Protein AF-A0A090QKS7-F1 (afdb_monomer_lite)

Structure (mmCIF, N/CA/C/O backbone):
data_AF-A0A090QKS7-F1
#
_entry.id   AF-A0A090QKS7-F1
#
loop_
_atom_site.group_PDB
_atom_site.id
_atom_site.type_symbol
_atom_site.label_atom_id
_atom_site.label_alt_id
_atom_site.label_comp_id
_atom_site.label_asym_id
_atom_site.label_entity_id
_atom_site.label_seq_id
_atom_site.pdbx_PDB_ins_code
_atom_site.Cartn_x
_atom_site.Cartn_y
_atom_site.Cartn_z
_atom_site.occupancy
_atom_site.B_iso_or_equiv
_atom_site.auth_seq_id
_atom_site.auth_comp_id
_atom_site.auth_asym_id
_atom_site.auth_atom_id
_atom_site.pdbx_PDB_model_num
ATOM 1 N N . MET A 1 1 ? 8.900 -18.386 -4.767 1.00 77.69 1 MET A N 1
ATOM 2 C CA . MET A 1 1 ? 7.960 -18.405 -3.624 1.00 77.69 1 MET A CA 1
ATOM 3 C C . MET A 1 1 ? 7.500 -19.841 -3.389 1.00 77.69 1 MET A C 1
ATOM 5 O O . MET A 1 1 ? 7.337 -20.547 -4.373 1.00 77.69 1 MET A O 1
ATOM 9 N N . ASN A 1 2 ? 7.357 -20.293 -2.138 1.00 83.31 2 ASN A N 1
ATOM 10 C CA . ASN A 1 2 ? 7.021 -21.689 -1.805 1.00 83.31 2 ASN A CA 1
ATOM 11 C C . ASN A 1 2 ? 5.649 -21.786 -1.113 1.00 83.31 2 ASN A C 1
ATOM 13 O O . ASN A 1 2 ? 5.550 -22.253 0.018 1.00 83.31 2 ASN A O 1
ATOM 17 N N . VAL A 1 3 ? 4.616 -21.251 -1.765 1.00 86.50 3 VAL A N 1
ATOM 18 C CA . VAL A 1 3 ? 3.226 -21.298 -1.290 1.00 86.50 3 VAL A CA 1
ATOM 19 C C . VAL A 1 3 ? 2.460 -22.241 -2.209 1.00 86.50 3 VAL A C 1
ATOM 21 O O . VAL A 1 3 ? 2.479 -22.049 -3.425 1.00 86.50 3 VAL A O 1
ATOM 24 N N . ASP A 1 4 ? 1.812 -23.254 -1.635 1.00 91.38 4 ASP A N 1
ATOM 25 C CA . ASP A 1 4 ? 0.903 -24.128 -2.374 1.00 91.38 4 ASP A CA 1
ATOM 26 C C . ASP A 1 4 ? -0.416 -23.389 -2.616 1.00 91.38 4 ASP A C 1
ATOM 28 O O . ASP A 1 4 ? -1.241 -23.254 -1.718 1.00 91.38 4 ASP A O 1
ATOM 32 N N . MET A 1 5 ? -0.585 -22.851 -3.822 1.00 93.88 5 MET A N 1
ATOM 33 C CA . MET A 1 5 ? -1.763 -22.062 -4.190 1.00 93.88 5 MET A CA 1
ATOM 34 C C . MET A 1 5 ? -3.022 -22.913 -4.375 1.00 93.88 5 MET A C 1
ATOM 36 O O . MET A 1 5 ? -4.119 -22.364 -4.365 1.00 93.88 5 MET A O 1
ATOM 40 N N . ASP A 1 6 ? -2.894 -24.235 -4.522 1.00 93.12 6 ASP A N 1
ATOM 41 C CA . ASP A 1 6 ? -4.026 -25.097 -4.876 1.00 93.12 6 ASP A CA 1
ATOM 42 C C . ASP A 1 6 ? -4.980 -25.334 -3.682 1.00 93.12 6 ASP A C 1
ATOM 44 O O . ASP A 1 6 ? -6.088 -25.843 -3.861 1.00 93.12 6 ASP A O 1
ATOM 48 N N . ILE A 1 7 ? -4.583 -24.929 -2.467 1.00 95.94 7 ILE A N 1
ATOM 49 C CA . ILE A 1 7 ? -5.382 -25.059 -1.234 1.00 95.94 7 ILE A CA 1
ATOM 50 C C . ILE A 1 7 ? -5.986 -23.736 -0.735 1.00 95.94 7 ILE A C 1
ATOM 52 O O . ILE A 1 7 ? -6.675 -23.733 0.288 1.00 95.94 7 ILE A O 1
ATOM 56 N N . TYR A 1 8 ? -5.744 -22.619 -1.426 1.00 96.44 8 TYR A N 1
ATOM 57 C CA . TYR A 1 8 ? -6.231 -21.296 -1.027 1.00 96.44 8 TYR A CA 1
ATOM 58 C C . TYR A 1 8 ? -7.168 -20.704 -2.077 1.00 96.44 8 TYR A C 1
ATOM 60 O O . TYR A 1 8 ? -7.019 -20.929 -3.271 1.00 96.44 8 TYR A O 1
ATOM 68 N N . SER A 1 9 ? -8.128 -19.898 -1.627 1.00 96.69 9 SER A N 1
ATOM 69 C CA . SER A 1 9 ? -8.934 -19.027 -2.495 1.00 96.69 9 SER A CA 1
ATOM 70 C C . SER A 1 9 ? -8.519 -17.561 -2.372 1.00 96.69 9 SER A C 1
ATOM 72 O O . SER A 1 9 ? -8.591 -16.807 -3.343 1.00 96.69 9 SER A O 1
ATOM 74 N N . ILE A 1 10 ? -8.068 -17.161 -1.180 1.00 97.75 10 ILE A N 1
ATOM 75 C CA . ILE A 1 10 ? -7.636 -15.808 -0.839 1.00 97.75 10 ILE A CA 1
ATOM 76 C C . ILE A 1 10 ? -6.393 -15.902 0.054 1.00 97.75 10 ILE A C 1
ATOM 78 O O . ILE A 1 10 ? -6.346 -16.719 0.974 1.00 97.75 10 ILE A O 1
ATOM 82 N N . LEU A 1 11 ? -5.407 -15.049 -0.208 1.00 97.38 11 LEU A N 1
ATOM 83 C CA . LEU A 1 11 ? -4.238 -14.806 0.629 1.00 97.38 11 LEU A CA 1
ATOM 84 C C . LEU A 1 11 ? -4.237 -13.350 1.091 1.00 97.38 11 LEU A C 1
ATOM 86 O O . LEU A 1 11 ? -4.419 -12.448 0.275 1.00 97.38 11 LEU A O 1
ATOM 90 N N . ASN A 1 12 ? -3.951 -13.111 2.367 1.00 97.19 12 ASN A N 1
ATOM 91 C CA . ASN A 1 12 ? -3.690 -11.766 2.873 1.00 97.19 12 ASN A CA 1
ATOM 92 C C . ASN A 1 12 ? -2.176 -11.531 2.898 1.00 97.19 12 ASN A C 1
ATOM 94 O O . ASN A 1 12 ? -1.434 -12.273 3.545 1.00 97.19 12 ASN A O 1
ATOM 98 N N . PHE A 1 13 ? -1.709 -10.514 2.172 1.00 96.94 13 PHE A N 1
ATOM 99 C CA . PHE A 1 13 ? -0.339 -10.028 2.289 1.00 96.94 13 PHE A CA 1
ATOM 100 C C . PHE A 1 13 ? -0.248 -9.150 3.533 1.00 96.94 13 PHE A C 1
ATOM 102 O O . PHE A 1 13 ? -0.754 -8.027 3.569 1.00 96.94 13 PHE A O 1
ATOM 109 N N . SER A 1 14 ? 0.383 -9.711 4.553 1.00 93.94 14 SER A N 1
ATOM 110 C CA . SER A 1 14 ? 0.510 -9.135 5.881 1.00 93.94 14 SER A CA 1
ATOM 111 C C . SER A 1 14 ? 1.946 -8.638 6.088 1.00 93.94 14 SER A C 1
ATOM 113 O O . SER A 1 14 ? 2.886 -9.425 6.012 1.00 93.94 14 SER A O 1
ATOM 115 N N . PHE A 1 15 ? 2.189 -7.358 6.351 1.00 95.25 15 PHE A N 1
ATOM 116 C CA . PHE A 1 15 ? 1.223 -6.268 6.516 1.00 95.25 15 PHE A CA 1
ATOM 117 C C . PHE A 1 15 ? 1.798 -4.953 5.990 1.00 95.25 15 PHE A C 1
ATOM 119 O O . PHE A 1 15 ? 3.012 -4.741 6.026 1.00 95.25 15 PHE A O 1
ATOM 126 N N . PHE A 1 16 ? 0.905 -4.043 5.610 1.00 98.38 16 PHE A N 1
ATOM 127 C CA . PHE A 1 16 ? 1.180 -2.608 5.566 1.00 98.38 16 PHE A CA 1
ATOM 128 C C . PHE A 1 16 ? 0.797 -1.982 6.911 1.00 98.38 16 PHE A C 1
ATOM 130 O O . PHE A 1 16 ? 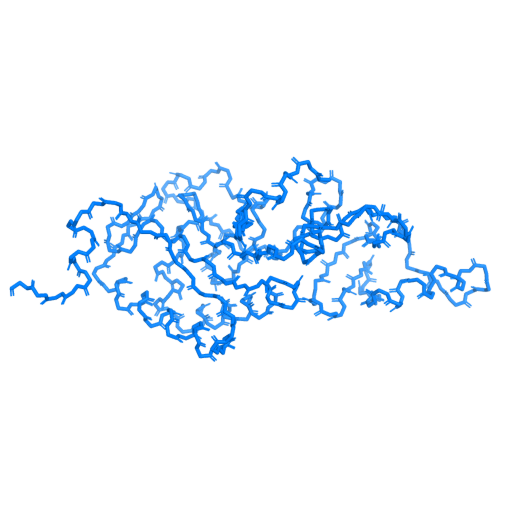-0.154 -2.425 7.551 1.00 98.38 16 PHE A O 1
ATOM 137 N N . GLY A 1 17 ? 1.533 -0.976 7.377 1.00 98.06 17 GLY A N 1
ATOM 138 C CA . GLY A 1 17 ? 1.228 -0.276 8.630 1.00 98.06 17 GLY A CA 1
ATOM 139 C C . GLY A 1 17 ? 0.695 1.134 8.400 1.00 98.06 17 GLY A C 1
ATOM 140 O O . GLY A 1 17 ? 0.908 1.699 7.332 1.00 98.06 17 GLY A O 1
ATOM 141 N N . VAL A 1 18 ? 0.028 1.712 9.405 1.00 98.44 18 VAL A N 1
ATOM 142 C CA . VAL A 1 18 ? -0.453 3.106 9.380 1.00 98.44 18 VAL A CA 1
ATOM 143 C C . VAL A 1 18 ? 0.507 3.996 10.170 1.00 98.44 18 VAL A C 1
ATOM 145 O O . VAL A 1 18 ? 0.807 3.725 11.337 1.00 98.44 18 VAL A O 1
ATOM 148 N N . ALA A 1 19 ? 0.986 5.072 9.550 1.00 98.50 19 ALA A N 1
ATOM 149 C CA . ALA A 1 19 ? 1.854 6.066 10.170 1.00 98.50 19 ALA A CA 1
ATOM 150 C C . ALA A 1 19 ? 1.063 7.217 10.812 1.00 98.50 19 ALA A C 1
ATOM 152 O O . ALA A 1 19 ? -0.108 7.457 10.518 1.00 98.50 19 ALA A O 1
ATOM 153 N N . LYS A 1 20 ? 1.737 7.992 11.670 1.00 98.25 20 LYS A N 1
ATOM 154 C CA . LYS A 1 20 ? 1.140 9.107 12.434 1.00 98.25 20 LYS A CA 1
ATOM 155 C C . LYS A 1 20 ? 0.464 10.199 11.595 1.00 98.25 20 LYS A C 1
ATOM 157 O O . LYS A 1 20 ? -0.342 10.972 12.116 1.00 98.25 20 LYS A O 1
ATOM 162 N N . ASP A 1 21 ? 0.836 10.322 10.323 1.00 98.50 21 ASP A N 1
ATOM 163 C CA . ASP A 1 21 ? 0.286 11.313 9.398 1.00 98.50 21 ASP A CA 1
ATOM 164 C C . ASP A 1 21 ? -0.871 10.769 8.544 1.00 98.50 21 ASP A C 1
ATOM 166 O O . ASP A 1 21 ? -1.415 11.523 7.735 1.00 98.50 21 ASP A O 1
ATOM 170 N N . GLY A 1 22 ? -1.256 9.504 8.740 1.00 98.50 22 GLY A N 1
ATOM 171 C CA . GLY A 1 22 ? -2.303 8.807 7.997 1.00 98.50 22 GLY A CA 1
ATOM 172 C C . GLY A 1 22 ? -1.826 8.042 6.765 1.00 98.50 22 GLY A C 1
ATOM 173 O O . GLY A 1 22 ? -2.620 7.295 6.205 1.00 98.50 22 GLY A O 1
ATOM 174 N N . SER A 1 23 ? -0.570 8.205 6.340 1.00 98.44 23 SER A N 1
ATOM 175 C CA . SER A 1 23 ? -0.015 7.404 5.241 1.00 98.44 23 SER A CA 1
ATOM 176 C C . SER A 1 23 ? 0.234 5.957 5.665 1.00 98.44 23 SER A C 1
ATOM 178 O O . SER A 1 23 ? 0.403 5.653 6.852 1.00 98.44 23 SER A O 1
ATOM 180 N N . MET A 1 24 ? 0.266 5.060 4.687 1.00 98.44 24 MET A N 1
ATOM 181 C CA . MET A 1 24 ? 0.695 3.683 4.869 1.00 98.44 24 MET A CA 1
ATOM 182 C C . MET A 1 24 ? 2.198 3.526 4.631 1.00 98.44 24 MET A C 1
ATOM 184 O O . MET A 1 24 ? 2.822 4.296 3.903 1.00 98.44 24 MET A O 1
ATOM 188 N N . HIS A 1 25 ? 2.787 2.486 5.215 1.00 97.56 25 HIS A N 1
ATOM 189 C CA . HIS A 1 25 ? 4.186 2.126 4.994 1.00 97.56 25 HIS A CA 1
ATOM 190 C C . HIS A 1 25 ? 4.379 0.606 4.928 1.00 97.56 25 HIS A C 1
ATOM 192 O O . HIS A 1 25 ? 3.572 -0.165 5.456 1.00 97.56 25 HIS A O 1
ATOM 198 N N . SER A 1 26 ? 5.494 0.181 4.335 1.00 97.06 26 SER A N 1
ATOM 199 C CA . SER A 1 26 ? 5.918 -1.223 4.320 1.00 97.06 26 SER A CA 1
ATOM 200 C C . SER A 1 26 ? 6.090 -1.784 5.734 1.00 97.06 26 SER A C 1
ATOM 202 O O . SER A 1 26 ? 6.622 -1.108 6.626 1.00 97.06 26 SER A O 1
ATOM 204 N N . GLY A 1 27 ? 5.704 -3.046 5.933 1.00 96.19 27 GLY A N 1
ATOM 205 C CA . GLY A 1 27 ? 5.904 -3.768 7.189 1.00 96.19 27 GLY A CA 1
ATOM 206 C C . GLY A 1 27 ? 7.373 -3.866 7.621 1.00 96.19 27 GLY A C 1
ATOM 207 O O . GLY A 1 27 ? 7.650 -3.900 8.824 1.00 96.19 27 GLY A O 1
ATOM 208 N N . ASP A 1 28 ? 8.322 -3.809 6.680 1.00 95.00 28 ASP A N 1
ATOM 209 C CA . ASP A 1 28 ? 9.762 -3.803 6.983 1.00 95.00 28 ASP A CA 1
ATOM 210 C C . ASP A 1 28 ? 10.183 -2.568 7.799 1.00 95.00 28 ASP A C 1
ATOM 212 O O . ASP A 1 28 ? 11.137 -2.613 8.582 1.00 95.00 28 ASP A O 1
ATOM 216 N N . LEU A 1 29 ? 9.431 -1.471 7.668 1.00 96.06 29 LEU A N 1
ATOM 217 C CA . LEU A 1 29 ? 9.671 -0.196 8.348 1.00 96.06 29 LEU A CA 1
ATOM 218 C C . LEU A 1 29 ? 8.920 -0.065 9.674 1.00 96.06 29 LEU A C 1
ATOM 220 O O . LEU A 1 29 ? 8.922 1.008 10.292 1.00 96.06 29 LEU A O 1
ATOM 224 N N . ARG A 1 30 ? 8.285 -1.147 10.139 1.00 96.19 30 ARG A N 1
ATOM 225 C CA . ARG A 1 30 ? 7.630 -1.174 11.445 1.00 96.19 30 ARG A CA 1
ATOM 226 C C . ARG A 1 30 ? 8.614 -0.761 12.535 1.00 96.19 30 ARG A C 1
ATOM 228 O O . ARG A 1 30 ? 9.655 -1.394 12.744 1.00 96.19 30 ARG A O 1
ATOM 235 N N . ASN A 1 31 ? 8.229 0.236 13.321 1.00 96.94 31 ASN A N 1
ATOM 236 C CA . ASN A 1 31 ? 8.963 0.634 14.507 1.00 96.94 31 ASN A CA 1
ATOM 237 C C . ASN A 1 31 ? 9.002 -0.535 15.510 1.00 96.94 31 ASN A C 1
ATOM 239 O O . ASN A 1 31 ? 8.008 -0.894 16.142 1.00 96.94 31 ASN A O 1
ATOM 243 N N . LYS A 1 32 ? 10.185 -1.129 15.694 1.00 95.50 32 LYS A N 1
ATOM 244 C CA . LYS A 1 32 ? 10.391 -2.285 16.586 1.00 95.50 32 LYS A CA 1
ATOM 245 C C . LYS A 1 32 ? 10.142 -1.964 18.063 1.00 95.50 32 LYS A C 1
ATOM 247 O O . LYS A 1 32 ? 9.951 -2.883 18.852 1.00 95.50 32 LYS A O 1
ATOM 252 N N . SER A 1 33 ? 10.109 -0.683 18.423 1.00 96.56 33 SER A N 1
ATOM 253 C CA . SER A 1 33 ? 9.851 -0.183 19.775 1.00 96.56 33 SER A CA 1
ATOM 254 C C . SER A 1 33 ? 8.439 0.384 19.943 1.00 96.56 33 SER A C 1
ATOM 256 O O . SER A 1 33 ? 8.171 1.028 20.953 1.00 96.56 33 SER A O 1
ATOM 258 N N . ILE A 1 34 ? 7.524 0.156 18.989 1.00 95.75 34 ILE A N 1
ATOM 259 C CA . ILE A 1 34 ? 6.179 0.763 18.978 1.00 95.75 34 ILE A CA 1
ATOM 260 C C . ILE A 1 34 ? 5.319 0.427 20.210 1.00 95.75 34 ILE A C 1
ATOM 262 O O . ILE A 1 34 ? 4.356 1.127 20.499 1.00 95.75 34 ILE A O 1
ATOM 266 N N . TYR A 1 35 ? 5.674 -0.621 20.956 1.00 92.56 35 TYR A N 1
ATOM 267 C CA . TYR A 1 35 ? 5.039 -1.004 22.221 1.00 92.56 35 TYR A CA 1
ATOM 268 C C . TYR A 1 35 ? 5.348 -0.040 23.384 1.00 92.56 35 TYR A C 1
ATOM 270 O O . TYR A 1 35 ? 4.718 -0.122 24.434 1.00 92.56 35 TYR A O 1
ATOM 278 N N . GLN A 1 36 ? 6.323 0.860 23.231 1.00 94.69 36 GLN A N 1
ATOM 279 C CA . GLN A 1 36 ? 6.673 1.845 24.253 1.00 94.69 36 GLN A CA 1
ATOM 280 C C . GLN A 1 36 ? 5.653 3.006 24.265 1.00 94.69 36 GLN A C 1
ATOM 282 O O . GLN A 1 36 ? 5.242 3.452 23.190 1.00 94.69 36 GLN A O 1
ATOM 287 N N . PRO A 1 37 ? 5.294 3.576 25.436 1.00 86.44 37 PRO A N 1
ATOM 288 C CA . PRO A 1 37 ? 4.207 4.561 25.570 1.00 86.44 37 PRO A CA 1
ATOM 289 C C . PRO A 1 37 ? 4.284 5.776 24.630 1.00 86.44 37 PRO A C 1
ATOM 291 O O . PRO A 1 37 ? 3.260 6.248 24.148 1.00 86.44 37 PRO A O 1
ATOM 294 N N . ASN A 1 38 ? 5.495 6.234 24.301 1.00 90.94 38 ASN A N 1
ATOM 295 C CA . ASN A 1 38 ? 5.729 7.414 23.458 1.00 90.94 38 ASN A CA 1
ATOM 296 C C . ASN A 1 38 ? 6.292 7.076 22.072 1.00 90.94 38 ASN A C 1
ATOM 298 O O . ASN A 1 38 ? 6.650 7.977 21.317 1.00 90.94 38 ASN A O 1
ATOM 302 N N . ALA A 1 39 ? 6.431 5.791 21.741 1.00 96.38 39 ALA A N 1
ATOM 303 C CA . ALA A 1 39 ? 6.887 5.407 20.416 1.00 96.38 39 ALA A CA 1
ATOM 304 C C . ALA A 1 39 ? 5.789 5.680 19.390 1.00 96.38 39 ALA A C 1
ATOM 306 O O . ALA A 1 39 ? 4.609 5.448 19.645 1.00 96.38 39 ALA A O 1
ATOM 307 N N . VAL A 1 40 ? 6.195 6.157 18.223 1.00 96.88 40 VAL A N 1
ATOM 308 C CA . VAL A 1 40 ? 5.309 6.538 17.126 1.00 96.88 40 VAL A CA 1
ATOM 309 C C . VAL A 1 40 ? 5.788 5.830 15.867 1.00 96.88 40 VAL A C 1
ATOM 311 O O . VAL A 1 40 ? 6.988 5.578 15.715 1.00 96.88 40 VAL A O 1
ATOM 314 N N . GLN A 1 41 ? 4.864 5.476 14.983 1.00 98.12 41 GLN A N 1
ATOM 315 C CA . GLN A 1 41 ? 5.217 5.028 13.648 1.00 98.12 41 GLN A CA 1
ATOM 316 C C . GLN A 1 41 ? 5.368 6.254 12.753 1.00 98.12 41 GLN A C 1
ATOM 318 O O . GLN A 1 41 ? 4.412 6.989 12.493 1.00 98.12 41 GLN A O 1
ATOM 323 N N . GLU A 1 42 ? 6.599 6.496 12.322 1.00 98.06 42 GLU A N 1
ATOM 324 C CA . GLU A 1 42 ? 6.897 7.562 11.376 1.00 98.06 42 GLU A CA 1
ATOM 325 C C . GLU A 1 42 ? 6.452 7.164 9.961 1.00 98.06 42 GLU A C 1
ATOM 327 O O . GLU A 1 42 ? 6.429 5.965 9.650 1.00 98.06 42 GLU A O 1
ATOM 332 N N . PRO A 1 43 ? 6.113 8.147 9.105 1.00 98.06 43 PRO A N 1
ATOM 333 C CA . PRO A 1 43 ? 5.836 7.899 7.697 1.00 98.06 43 PRO A CA 1
ATOM 334 C C . PRO A 1 43 ? 7.022 7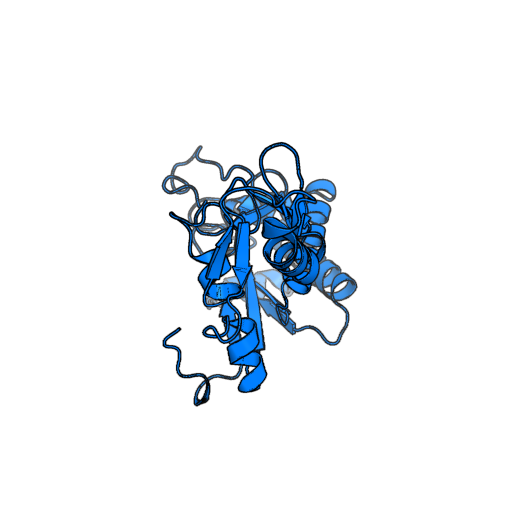.219 7.015 1.00 98.06 43 PRO A C 1
ATOM 336 O O . PRO A 1 43 ? 8.186 7.492 7.322 1.00 98.06 43 PRO A O 1
ATOM 339 N N . GLY A 1 44 ? 6.718 6.353 6.060 1.00 95.44 44 GLY A N 1
ATOM 340 C CA . GLY A 1 44 ? 7.700 5.631 5.266 1.00 95.44 44 GLY A CA 1
ATOM 341 C C . GLY A 1 44 ? 7.118 5.286 3.900 1.00 95.44 44 GLY A C 1
ATOM 342 O O . GLY A 1 44 ? 5.924 5.463 3.683 1.00 95.44 44 GLY A O 1
ATOM 343 N N . PRO A 1 45 ? 7.941 4.823 2.953 1.00 94.50 45 PRO A N 1
ATOM 344 C CA . PRO A 1 45 ? 7.438 4.376 1.666 1.00 94.50 45 PRO A CA 1
ATOM 345 C C . PRO A 1 45 ? 6.509 3.162 1.816 1.00 94.50 45 PRO A C 1
ATOM 347 O O . PRO A 1 45 ? 6.720 2.296 2.672 1.00 94.50 45 PRO A O 1
ATOM 350 N N . LEU A 1 46 ? 5.507 3.096 0.937 1.00 95.19 46 LEU A N 1
ATOM 351 C CA . LEU A 1 46 ? 4.518 2.019 0.891 1.00 95.19 46 LEU A CA 1
ATOM 352 C C . LEU A 1 46 ? 5.160 0.644 0.650 1.00 95.19 46 LEU A C 1
ATOM 354 O O . LEU A 1 46 ? 4.793 -0.318 1.309 1.00 95.19 46 LEU A O 1
ATOM 358 N N . LEU A 1 47 ? 6.157 0.575 -0.239 1.00 94.94 47 LEU A N 1
ATOM 359 C CA . LEU A 1 47 ? 7.084 -0.555 -0.378 1.00 94.94 47 LEU A CA 1
ATOM 360 C C . LEU A 1 47 ? 8.490 -0.082 -0.029 1.00 94.94 47 LEU A C 1
ATOM 362 O O . LEU A 1 47 ? 8.885 1.003 -0.460 1.00 94.94 47 LEU A O 1
ATOM 366 N N . HIS A 1 48 ? 9.260 -0.867 0.718 1.00 94.00 48 HIS A N 1
ATOM 367 C CA . HIS A 1 48 ? 10.604 -0.476 1.119 1.00 94.00 48 HIS A CA 1
ATOM 368 C C . HIS A 1 48 ? 11.577 -0.617 -0.069 1.00 94.00 48 HIS A C 1
ATOM 370 O O . HIS A 1 48 ? 11.850 -1.727 -0.519 1.00 94.00 48 HIS A O 1
ATOM 376 N N . PRO A 1 49 ? 12.146 0.490 -0.594 1.00 89.62 49 PRO A N 1
ATOM 377 C CA . PRO A 1 49 ? 12.879 0.439 -1.857 1.00 89.62 49 PRO A CA 1
ATOM 378 C C . PRO A 1 49 ? 14.304 -0.125 -1.748 1.00 89.62 49 PRO A C 1
ATOM 380 O O . PRO A 1 49 ? 15.003 -0.190 -2.759 1.00 89.62 49 PRO A O 1
ATOM 383 N N . ASP A 1 50 ? 14.771 -0.482 -0.547 1.00 91.56 50 ASP A N 1
ATOM 384 C CA . ASP A 1 50 ? 16.097 -1.073 -0.369 1.00 91.56 50 ASP A CA 1
ATOM 385 C C . ASP A 1 50 ? 16.067 -2.560 -0.733 1.00 91.56 50 ASP A C 1
ATOM 387 O O . ASP A 1 50 ? 15.703 -3.420 0.066 1.00 91.56 50 ASP A O 1
ATOM 391 N N . VAL A 1 51 ? 16.507 -2.848 -1.954 1.00 91.12 51 VAL A N 1
ATOM 392 C CA . VAL A 1 51 ? 16.551 -4.191 -2.549 1.00 91.12 51 VAL A CA 1
ATOM 393 C C . VAL A 1 51 ? 17.441 -5.187 -1.797 1.00 91.12 51 VAL A C 1
ATOM 395 O O . VAL A 1 51 ? 17.379 -6.382 -2.073 1.00 91.12 51 VAL A O 1
ATOM 398 N N . TYR A 1 52 ? 18.298 -4.724 -0.883 1.00 90.88 52 TYR A N 1
ATOM 399 C CA . TYR A 1 52 ? 19.187 -5.600 -0.117 1.00 90.88 52 TYR A CA 1
ATOM 400 C C . TYR A 1 52 ? 18.619 -5.987 1.246 1.00 90.88 52 TYR A C 1
ATOM 402 O O . TYR A 1 52 ? 19.010 -7.018 1.796 1.00 90.88 52 TYR A O 1
ATOM 410 N N . SER A 1 53 ? 17.741 -5.158 1.812 1.00 90.75 53 SER A N 1
ATOM 411 C CA . SER A 1 53 ? 17.183 -5.365 3.153 1.00 90.75 53 SER A CA 1
ATOM 412 C C . SER A 1 53 ? 15.675 -5.612 3.167 1.00 90.75 53 SER A C 1
ATOM 414 O O . SER A 1 53 ? 15.164 -6.054 4.196 1.00 90.75 53 SER A O 1
ATOM 416 N N . SER A 1 54 ? 14.992 -5.414 2.037 1.00 93.62 54 SER A N 1
ATOM 417 C CA . SER A 1 54 ? 13.566 -5.685 1.864 1.00 93.62 54 SER A CA 1
ATOM 418 C C . SER A 1 54 ? 13.297 -6.820 0.880 1.00 93.62 54 SER A C 1
ATOM 420 O O . SER A 1 54 ? 14.010 -7.015 -0.107 1.00 93.62 54 SER A O 1
ATOM 422 N N . TRP A 1 55 ? 12.209 -7.544 1.135 1.00 92.25 55 TRP A N 1
ATOM 423 C CA . TRP A 1 55 ? 11.670 -8.552 0.225 1.00 92.25 55 TRP A CA 1
ATOM 424 C C . TRP A 1 55 ? 10.435 -8.073 -0.541 1.00 92.25 55 TRP A C 1
ATOM 426 O O . TRP A 1 55 ? 9.929 -8.834 -1.364 1.00 92.25 55 TRP A O 1
ATOM 436 N N . ASP A 1 56 ? 9.972 -6.837 -0.334 1.00 94.12 56 ASP A N 1
ATOM 437 C CA . ASP A 1 56 ? 8.722 -6.328 -0.911 1.00 94.12 56 ASP A CA 1
ATOM 438 C C . ASP A 1 56 ? 8.665 -6.521 -2.431 1.00 94.12 56 ASP A C 1
ATOM 440 O O . ASP A 1 56 ? 7.738 -7.142 -2.954 1.00 94.12 56 ASP A O 1
ATOM 444 N N . PHE A 1 57 ? 9.693 -6.072 -3.156 1.00 93.94 57 PHE A N 1
ATOM 445 C CA . PHE A 1 57 ? 9.738 -6.220 -4.614 1.00 93.94 57 PHE A CA 1
ATOM 446 C C . PHE A 1 57 ? 9.923 -7.667 -5.060 1.00 93.94 57 PHE A C 1
ATOM 448 O O . PHE A 1 57 ? 9.331 -8.078 -6.051 1.00 93.94 57 PHE A O 1
ATOM 455 N N . HIS A 1 58 ? 10.702 -8.466 -4.335 1.00 92.94 58 HIS A N 1
ATOM 456 C CA . HIS A 1 58 ? 10.868 -9.880 -4.668 1.00 92.94 58 HIS A CA 1
ATOM 457 C C . HIS A 1 58 ? 9.567 -10.663 -4.508 1.00 92.94 58 HIS A C 1
ATOM 459 O O . HIS A 1 58 ? 9.261 -11.547 -5.309 1.00 92.94 58 HIS A O 1
ATOM 465 N N . ILE A 1 59 ? 8.794 -10.339 -3.474 1.00 93.12 59 ILE A N 1
ATOM 466 C CA . ILE A 1 59 ? 7.505 -10.971 -3.244 1.00 93.12 59 ILE A CA 1
ATOM 467 C C . ILE A 1 59 ? 6.501 -10.468 -4.273 1.00 93.12 59 ILE A C 1
ATOM 469 O O . ILE A 1 59 ? 5.808 -11.289 -4.855 1.00 93.12 59 ILE A O 1
ATOM 473 N N . LEU A 1 60 ? 6.420 -9.166 -4.547 1.00 92.81 60 LEU A N 1
ATOM 474 C CA . LEU A 1 60 ? 5.376 -8.619 -5.420 1.00 92.81 60 LEU A CA 1
ATOM 475 C C . LEU A 1 60 ? 5.679 -8.765 -6.916 1.00 92.81 60 LEU A C 1
ATOM 477 O O . LEU A 1 60 ? 4.775 -9.079 -7.687 1.00 92.81 60 LEU A O 1
ATOM 481 N N . TRP A 1 61 ? 6.931 -8.579 -7.332 1.00 92.19 61 TRP A N 1
ATOM 482 C CA . TRP A 1 61 ? 7.345 -8.582 -8.742 1.00 92.19 61 TRP A CA 1
ATOM 483 C C . TRP A 1 61 ? 8.106 -9.843 -9.163 1.00 92.19 61 TRP A C 1
ATOM 485 O O . TRP A 1 61 ? 8.250 -10.085 -10.362 1.00 92.19 61 TRP A O 1
ATOM 495 N N . GLY A 1 62 ? 8.528 -10.679 -8.209 1.00 94.88 62 GLY A N 1
ATOM 496 C CA . GLY A 1 62 ? 9.148 -11.976 -8.474 1.00 94.88 62 GLY A CA 1
ATOM 497 C C . GLY A 1 62 ? 10.673 -11.930 -8.525 1.00 94.88 62 GLY A C 1
ATOM 498 O O . GLY A 1 62 ? 11.336 -11.220 -7.767 1.00 94.88 62 GLY A O 1
ATOM 499 N N . GLU A 1 63 ? 11.263 -12.748 -9.394 1.00 95.88 63 GLU A N 1
ATOM 500 C CA . GLU A 1 63 ? 12.709 -12.737 -9.600 1.00 95.88 63 GLU A CA 1
ATOM 501 C C . GLU A 1 63 ? 13.141 -11.421 -10.258 1.00 95.88 63 GLU A C 1
ATOM 503 O O . GLU A 1 63 ? 12.589 -11.012 -11.281 1.00 95.88 63 GLU A O 1
ATOM 508 N N . LEU A 1 64 ? 14.143 -10.767 -9.669 1.00 95.88 64 LEU A N 1
ATOM 509 C CA . LEU A 1 64 ? 14.606 -9.451 -10.095 1.00 95.88 64 LEU A CA 1
ATOM 510 C C . LEU A 1 64 ? 15.987 -9.527 -10.754 1.00 95.88 64 LEU A C 1
ATOM 512 O O . LEU A 1 64 ? 16.838 -10.328 -10.362 1.00 95.88 64 LEU A O 1
ATOM 516 N N . GLU A 1 65 ? 16.214 -8.650 -11.727 1.00 95.69 65 GLU A N 1
ATOM 517 C CA . GLU A 1 65 ? 17.531 -8.263 -12.224 1.00 95.69 65 GLU A CA 1
ATOM 518 C C . GLU A 1 65 ? 17.791 -6.782 -11.912 1.00 95.69 65 GLU A C 1
ATOM 520 O O . GLU A 1 65 ? 16.870 -5.968 -11.852 1.00 95.69 65 GLU A O 1
ATOM 525 N N . TYR A 1 66 ? 19.055 -6.425 -11.688 1.00 96.06 66 TYR A N 1
ATOM 526 C CA . TYR A 1 66 ? 19.420 -5.113 -11.160 1.00 96.06 66 TYR A CA 1
ATOM 527 C C . TYR A 1 66 ? 20.182 -4.271 -12.176 1.00 96.06 66 TYR A C 1
ATOM 529 O O . TYR A 1 66 ? 21.195 -4.700 -12.731 1.00 96.06 66 TYR A O 1
ATOM 537 N N . ILE A 1 67 ? 19.730 -3.030 -12.359 1.00 95.69 67 ILE A N 1
ATOM 538 C CA . ILE A 1 67 ? 20.440 -2.012 -13.136 1.00 95.69 67 ILE A CA 1
ATOM 539 C C . ILE A 1 67 ? 21.044 -0.990 -12.169 1.00 95.69 67 ILE A C 1
ATOM 541 O O . ILE A 1 67 ? 20.331 -0.226 -11.525 1.00 95.69 67 ILE A O 1
ATOM 545 N N . HIS A 1 68 ? 22.372 -0.985 -12.043 1.00 95.00 68 HIS A N 1
ATOM 546 C CA . HIS A 1 68 ? 23.089 -0.180 -11.042 1.00 95.00 68 HIS A CA 1
ATOM 547 C C . HIS A 1 68 ? 23.248 1.303 -11.404 1.00 95.00 68 HIS A C 1
ATOM 549 O O . HIS A 1 68 ? 23.626 2.105 -10.553 1.00 95.00 68 HIS A O 1
ATOM 555 N N . GLU A 1 69 ? 22.939 1.676 -12.643 1.00 94.06 69 GLU A N 1
ATOM 556 C CA . GLU A 1 69 ? 22.942 3.057 -13.109 1.00 94.06 69 GLU A CA 1
ATOM 557 C C . GLU A 1 69 ? 21.845 3.249 -14.152 1.00 94.06 69 GLU A C 1
ATOM 559 O O . GLU A 1 69 ? 21.630 2.380 -14.995 1.00 94.06 69 GLU A O 1
ATOM 564 N N . TYR A 1 70 ? 21.176 4.403 -14.126 1.00 95.62 70 TYR A N 1
ATOM 565 C CA . TYR A 1 70 ? 20.138 4.706 -15.100 1.00 95.62 70 TYR A CA 1
ATOM 566 C C . TYR A 1 70 ? 20.739 4.738 -16.519 1.00 95.62 70 TYR A C 1
ATOM 568 O O . TYR A 1 70 ? 21.584 5.602 -16.774 1.00 95.62 70 TYR A O 1
ATOM 576 N N . PRO A 1 71 ? 20.314 3.859 -17.449 1.00 95.75 71 PRO A N 1
ATOM 577 C CA . PRO A 1 71 ? 20.929 3.772 -18.770 1.00 95.75 71 PRO A CA 1
ATOM 578 C C . PRO A 1 71 ? 20.810 5.088 -19.554 1.00 95.75 71 PRO A C 1
ATOM 580 O O . PRO A 1 71 ? 19.754 5.726 -19.565 1.00 95.75 71 PRO A O 1
ATOM 583 N N . GLY A 1 72 ? 21.900 5.502 -20.202 1.00 93.19 72 GLY A N 1
ATOM 584 C CA . GLY A 1 72 ? 21.930 6.647 -21.110 1.00 93.19 72 GLY A CA 1
ATOM 585 C C . GLY A 1 72 ? 21.459 6.291 -22.523 1.00 93.19 72 GLY A C 1
ATOM 586 O O . GLY A 1 72 ? 21.001 5.183 -22.787 1.00 93.19 72 GLY A O 1
ATOM 587 N N . ASN A 1 73 ? 21.598 7.239 -23.453 1.00 93.56 73 ASN A N 1
ATOM 588 C CA . ASN A 1 73 ? 21.218 7.061 -24.863 1.00 93.56 73 ASN A CA 1
ATOM 589 C C . ASN A 1 73 ? 22.343 6.457 -25.727 1.00 93.56 73 ASN A C 1
ATOM 591 O O . ASN A 1 73 ? 22.285 6.527 -26.953 1.00 93.56 73 ASN A O 1
ATOM 595 N N . GLU A 1 74 ? 23.379 5.900 -25.103 1.00 96.06 74 GLU A N 1
ATOM 596 C CA . GLU A 1 74 ? 24.507 5.308 -25.816 1.00 96.06 74 GLU A CA 1
ATOM 597 C C . GLU A 1 74 ? 24.117 3.965 -26.460 1.00 96.06 74 GLU A C 1
ATOM 599 O O . GLU A 1 74 ? 23.364 3.198 -25.852 1.00 96.06 74 GLU A O 1
ATOM 604 N N . PRO A 1 75 ? 24.641 3.613 -27.654 1.00 96.00 75 PRO A N 1
ATOM 605 C CA . PRO A 1 75 ? 24.233 2.399 -28.368 1.00 96.00 75 PRO A CA 1
ATOM 606 C C . PRO A 1 75 ? 24.380 1.101 -27.561 1.00 96.00 75 PRO A C 1
ATOM 608 O O . PRO A 1 75 ? 23.531 0.222 -27.657 1.00 96.00 75 PRO A O 1
ATOM 611 N N . TRP A 1 76 ? 25.417 0.983 -26.725 1.00 93.81 76 TRP A N 1
ATOM 612 C CA . TRP A 1 76 ? 25.637 -0.202 -25.881 1.00 93.81 76 TRP A CA 1
ATOM 613 C C . TRP A 1 76 ? 24.720 -0.263 -24.649 1.00 93.81 76 TRP A C 1
ATOM 615 O O . TRP A 1 76 ? 24.690 -1.279 -23.959 1.00 93.81 76 TRP A O 1
ATOM 625 N N . GLN A 1 77 ? 23.985 0.813 -24.353 1.00 95.88 77 GLN A N 1
ATOM 626 C CA . GLN A 1 77 ? 22.993 0.882 -23.276 1.00 95.88 77 GLN A CA 1
ATOM 627 C C . GLN A 1 77 ? 21.553 0.768 -23.796 1.00 95.88 77 GLN A C 1
ATOM 629 O O . GLN A 1 77 ? 20.628 0.736 -22.984 1.00 95.88 77 GLN A O 1
ATOM 634 N N . ALA A 1 78 ? 21.350 0.691 -25.118 1.00 95.50 78 ALA A N 1
ATOM 635 C CA . ALA A 1 78 ? 20.030 0.725 -25.745 1.00 95.50 78 ALA A CA 1
ATOM 636 C C . ALA A 1 78 ? 19.088 -0.365 -25.208 1.00 95.50 78 ALA A C 1
ATOM 638 O O . ALA A 1 78 ? 17.947 -0.063 -24.862 1.00 95.50 78 ALA A O 1
ATOM 639 N N . ASP A 1 79 ? 19.583 -1.595 -25.053 1.00 94.50 79 ASP A N 1
ATOM 640 C CA . ASP A 1 79 ? 18.788 -2.718 -24.543 1.00 94.50 79 ASP A CA 1
ATOM 641 C C . ASP A 1 79 ? 18.393 -2.515 -23.075 1.00 94.50 79 ASP A C 1
ATOM 643 O O . ASP A 1 79 ? 17.234 -2.695 -22.705 1.00 94.50 79 ASP A O 1
ATOM 647 N N . ALA A 1 80 ? 19.333 -2.073 -22.232 1.00 95.44 80 ALA A N 1
ATOM 648 C CA . ALA A 1 80 ? 19.054 -1.777 -20.828 1.00 95.44 80 ALA A CA 1
ATOM 649 C C . ALA A 1 80 ? 18.055 -0.617 -20.690 1.00 95.44 80 ALA A C 1
ATOM 651 O O . ALA A 1 80 ? 17.119 -0.698 -19.895 1.00 95.44 80 ALA A O 1
ATOM 652 N N . LEU A 1 81 ? 18.207 0.440 -21.495 1.00 96.44 81 LEU A N 1
ATOM 653 C CA . LEU A 1 81 ? 17.274 1.565 -21.521 1.00 96.44 81 LEU A CA 1
ATOM 654 C C . LEU A 1 81 ? 15.876 1.123 -21.966 1.00 96.44 81 LEU A C 1
ATOM 656 O O . LEU A 1 81 ? 14.883 1.556 -21.379 1.00 96.44 81 LEU A O 1
ATOM 660 N N . ALA A 1 82 ? 15.796 0.268 -22.988 1.00 95.44 82 ALA A N 1
ATOM 661 C CA . ALA A 1 82 ? 14.539 -0.288 -23.468 1.00 95.44 82 ALA A CA 1
ATOM 662 C C . ALA A 1 82 ? 13.854 -1.128 -22.382 1.00 95.44 82 ALA A C 1
ATOM 664 O O . ALA A 1 82 ? 12.671 -0.917 -22.131 1.00 95.44 82 ALA A O 1
ATOM 665 N N . LYS A 1 83 ? 14.595 -1.996 -21.678 1.00 95.12 83 LYS A N 1
ATOM 666 C CA . LYS A 1 83 ? 14.077 -2.791 -20.550 1.00 95.12 83 LYS A CA 1
ATOM 667 C C . LYS A 1 83 ? 13.542 -1.920 -19.413 1.00 95.12 83 LYS A C 1
ATOM 669 O O . LYS A 1 83 ? 12.412 -2.119 -18.975 1.00 95.12 83 LYS A O 1
ATOM 674 N N . VAL A 1 84 ? 14.328 -0.934 -18.972 1.00 96.81 84 VAL A N 1
ATOM 675 C CA . VAL A 1 84 ? 13.948 0.005 -17.900 1.00 96.81 84 VAL A CA 1
ATOM 676 C C . VAL A 1 84 ? 12.654 0.739 -18.260 1.00 96.81 84 VAL A C 1
ATOM 678 O O . VAL A 1 84 ? 11.712 0.753 -17.471 1.00 96.81 84 VAL A O 1
ATOM 681 N N . LYS A 1 85 ? 12.566 1.277 -19.484 1.00 95.88 85 LYS A N 1
ATOM 682 C CA . LYS A 1 85 ? 11.366 1.978 -19.965 1.00 95.88 85 LYS A CA 1
ATOM 683 C C . LYS A 1 85 ? 10.165 1.054 -20.143 1.00 95.88 85 LYS A C 1
ATOM 685 O O . LYS A 1 85 ? 9.053 1.449 -19.812 1.00 95.88 85 LYS A O 1
ATOM 690 N N . ALA A 1 86 ? 10.372 -0.159 -20.656 1.00 95.81 86 ALA A N 1
ATOM 691 C CA . ALA A 1 86 ? 9.302 -1.135 -20.857 1.00 95.81 86 ALA A CA 1
ATOM 692 C C . ALA A 1 86 ? 8.637 -1.539 -19.535 1.00 95.81 86 ALA A C 1
ATOM 694 O O . ALA A 1 86 ? 7.443 -1.818 -19.513 1.00 95.81 86 ALA A O 1
ATOM 695 N N . GLN A 1 87 ? 9.394 -1.519 -18.437 1.00 95.06 87 GLN A N 1
ATOM 696 C CA . GLN A 1 87 ? 8.884 -1.756 -17.088 1.00 95.06 87 GLN A CA 1
ATOM 697 C C . GLN A 1 87 ? 8.487 -0.463 -16.356 1.00 95.06 87 GLN A C 1
ATOM 699 O O . GLN A 1 87 ? 8.313 -0.482 -15.149 1.00 95.06 87 GLN A O 1
ATOM 704 N N . GLY A 1 88 ? 8.346 0.669 -17.056 1.00 95.44 88 GLY A N 1
ATOM 705 C CA . GLY A 1 88 ? 7.795 1.903 -16.483 1.00 95.44 88 GLY A CA 1
ATOM 706 C C . GLY A 1 88 ? 8.715 2.641 -15.507 1.00 95.44 88 GLY A C 1
ATOM 707 O O . GLY A 1 88 ? 8.248 3.500 -14.758 1.00 95.44 88 GLY A O 1
ATOM 708 N N . PHE A 1 89 ? 10.012 2.333 -15.490 1.00 96.38 89 PHE A N 1
ATOM 709 C CA . PHE A 1 89 ? 10.975 3.074 -14.685 1.00 96.38 89 PHE A CA 1
ATOM 710 C C . PHE A 1 89 ? 11.462 4.317 -15.436 1.00 96.38 89 PHE A C 1
ATOM 712 O O . PHE A 1 89 ? 11.839 4.252 -16.608 1.00 96.38 89 PHE A O 1
ATOM 719 N N . VAL A 1 90 ? 11.483 5.446 -14.730 1.00 96.88 90 VAL A N 1
ATOM 720 C CA . VAL A 1 90 ? 12.016 6.736 -15.178 1.00 96.88 90 VAL A CA 1
ATOM 721 C C . VAL A 1 90 ? 13.082 7.248 -14.216 1.00 96.88 90 VAL A C 1
ATOM 723 O O . VAL A 1 90 ? 13.140 6.852 -13.050 1.00 96.88 90 VAL A O 1
ATOM 726 N N . LYS A 1 91 ? 13.965 8.123 -14.703 1.00 96.38 91 LYS A N 1
ATOM 727 C CA . LYS A 1 91 ? 15.021 8.717 -13.878 1.00 96.38 91 LYS A CA 1
ATOM 728 C C . LYS A 1 91 ? 14.409 9.719 -12.903 1.00 96.38 91 LYS A C 1
ATOM 730 O O . LYS A 1 91 ? 13.702 10.623 -13.338 1.00 96.38 91 LYS A O 1
ATOM 735 N N . ASP A 1 92 ? 14.752 9.604 -11.622 1.00 95.62 92 ASP A N 1
ATOM 736 C CA . ASP A 1 92 ? 14.312 10.537 -10.581 1.00 95.62 92 ASP A CA 1
ATOM 737 C C . ASP A 1 92 ? 15.488 10.930 -9.678 1.00 95.62 92 ASP A C 1
ATOM 739 O O . ASP A 1 92 ? 15.990 10.144 -8.874 1.00 95.62 92 ASP A O 1
ATOM 743 N N . GLY A 1 93 ? 16.007 12.145 -9.868 1.00 93.25 93 GLY A N 1
ATOM 744 C CA . GLY A 1 93 ? 17.210 12.615 -9.179 1.00 93.25 93 GLY A CA 1
ATOM 745 C C . GLY A 1 93 ? 18.410 11.669 -9.355 1.00 93.25 93 GLY A C 1
ATOM 746 O O . GLY A 1 93 ? 18.910 11.476 -10.467 1.00 93.25 93 GLY A O 1
ATOM 747 N N . ARG A 1 94 ? 18.894 11.110 -8.236 1.00 92.12 94 ARG A N 1
ATOM 748 C CA . ARG A 1 94 ? 19.988 10.114 -8.189 1.00 92.12 94 ARG A CA 1
ATOM 749 C C . ARG A 1 94 ? 19.504 8.660 -8.252 1.00 92.12 94 ARG A C 1
ATOM 751 O O . ARG A 1 94 ? 20.324 7.749 -8.219 1.00 92.12 94 ARG A O 1
ATOM 758 N N . GLY A 1 95 ? 18.198 8.454 -8.322 1.00 95.44 95 GLY A N 1
ATOM 759 C CA . GLY A 1 95 ? 17.569 7.150 -8.309 1.00 95.44 95 GLY A CA 1
ATOM 760 C C . GLY A 1 95 ? 16.587 6.994 -9.459 1.00 95.44 95 GLY A C 1
ATOM 761 O O . GLY A 1 95 ? 16.849 7.402 -10.597 1.00 95.44 95 GLY A O 1
ATOM 762 N N . TRP A 1 96 ? 15.461 6.373 -9.150 1.00 96.12 96 TRP A N 1
ATOM 763 C CA . TRP A 1 96 ? 14.437 6.006 -10.111 1.00 96.12 96 TRP A CA 1
ATOM 764 C C . TRP A 1 96 ? 13.047 6.227 -9.526 1.00 96.12 96 TRP A C 1
ATOM 766 O O . TRP A 1 96 ? 12.851 6.197 -8.311 1.00 96.12 96 TRP A O 1
ATOM 776 N N . LYS A 1 97 ? 12.080 6.404 -10.421 1.00 95.31 97 LYS A N 1
ATOM 777 C CA . LYS A 1 97 ? 10.651 6.357 -10.133 1.00 95.31 97 LYS A CA 1
ATOM 778 C C . LYS A 1 97 ? 10.020 5.284 -11.008 1.00 95.31 97 LYS A C 1
ATOM 780 O O . LYS A 1 97 ? 10.275 5.254 -12.207 1.00 95.31 97 LYS A O 1
ATOM 785 N N . HIS A 1 98 ? 9.190 4.433 -10.428 1.00 93.25 98 HIS A N 1
ATOM 786 C CA . HIS A 1 98 ? 8.324 3.534 -11.176 1.00 93.25 98 HIS A CA 1
ATOM 787 C C . HIS A 1 98 ? 6.995 4.257 -11.420 1.00 93.25 98 HIS A C 1
ATOM 789 O O . HIS A 1 98 ? 6.201 4.437 -10.497 1.00 93.25 98 HIS A O 1
ATOM 795 N N . GLU A 1 99 ? 6.773 4.757 -12.637 1.00 92.00 99 GLU A N 1
ATOM 796 C CA . GLU A 1 99 ? 5.608 5.595 -12.955 1.00 92.00 99 GLU A CA 1
ATOM 797 C C . GLU A 1 99 ? 4.261 4.929 -12.660 1.00 92.00 99 GLU A C 1
ATOM 799 O O . GLU A 1 99 ? 3.420 5.616 -12.077 1.00 92.00 99 GLU A O 1
ATOM 804 N N . PRO A 1 100 ? 4.047 3.630 -12.967 1.00 87.50 100 PRO A N 1
ATOM 805 C CA . PRO A 1 100 ? 2.762 2.983 -12.713 1.00 87.50 100 PRO A CA 1
ATOM 806 C C . PRO A 1 100 ? 2.352 2.979 -11.237 1.00 87.50 100 PRO A C 1
ATOM 808 O O . PRO A 1 100 ? 1.165 3.037 -10.938 1.00 87.50 100 PRO A O 1
ATOM 811 N N . THR A 1 101 ? 3.319 2.920 -10.316 1.00 83.81 101 THR A N 1
ATOM 812 C CA . THR A 1 101 ? 3.047 2.820 -8.869 1.00 83.81 101 THR A CA 1
ATOM 813 C C . THR A 1 101 ? 3.393 4.094 -8.104 1.00 83.81 101 THR A C 1
ATOM 815 O O . THR A 1 101 ? 3.073 4.213 -6.928 1.00 83.81 101 THR A O 1
ATOM 818 N N . GLY A 1 102 ? 4.093 5.039 -8.734 1.00 87.69 102 GLY A N 1
ATOM 819 C CA . GLY A 1 102 ? 4.596 6.255 -8.097 1.00 87.69 102 GLY A CA 1
ATOM 820 C C . GLY A 1 102 ? 5.772 6.044 -7.136 1.00 87.69 102 GLY A C 1
ATOM 821 O O . GLY A 1 102 ? 6.290 7.028 -6.609 1.00 87.69 102 GLY A O 1
ATOM 822 N N . ILE A 1 103 ? 6.218 4.802 -6.924 1.00 88.75 103 ILE A N 1
ATOM 823 C CA . ILE A 1 103 ? 7.288 4.464 -5.980 1.00 88.75 103 ILE A CA 1
ATOM 824 C C . ILE A 1 103 ? 8.616 5.030 -6.475 1.00 88.75 103 ILE A C 1
ATOM 826 O O . ILE A 1 103 ? 8.963 4.892 -7.649 1.00 88.75 103 ILE A O 1
ATOM 830 N N . VAL A 1 104 ? 9.369 5.628 -5.556 1.00 92.81 104 VAL A N 1
ATOM 831 C CA . VAL A 1 104 ? 10.714 6.153 -5.799 1.00 92.81 104 VAL A CA 1
ATOM 832 C C . VAL A 1 104 ? 11.744 5.377 -4.987 1.00 92.81 104 VAL A C 1
ATOM 834 O O . VAL A 1 104 ? 11.472 4.949 -3.863 1.00 92.81 104 VAL A O 1
ATOM 837 N N . GLY A 1 105 ? 12.942 5.213 -5.537 1.00 93.38 105 GLY A N 1
ATOM 838 C CA . GLY A 1 105 ? 14.018 4.467 -4.895 1.00 93.38 105 GLY A CA 1
ATOM 839 C C . GLY A 1 105 ? 15.399 4.943 -5.319 1.00 93.38 105 GLY A C 1
ATOM 840 O O . GLY A 1 105 ? 15.557 5.674 -6.294 1.00 93.38 105 GLY A O 1
ATOM 841 N N . GLN A 1 106 ? 16.416 4.549 -4.554 1.00 94.62 106 GLN A N 1
ATOM 842 C CA . GLN A 1 106 ? 17.818 4.721 -4.943 1.00 94.62 106 GLN A CA 1
ATOM 843 C C . GLN A 1 106 ? 18.269 3.544 -5.817 1.00 94.62 106 GLN A C 1
ATOM 845 O O . GLN A 1 106 ? 17.591 2.524 -5.895 1.00 94.62 106 GLN A O 1
ATOM 850 N N . MET A 1 107 ? 19.424 3.677 -6.469 1.00 95.38 107 MET A N 1
ATOM 851 C CA . MET A 1 107 ? 20.009 2.575 -7.238 1.00 95.38 107 MET A CA 1
ATOM 852 C C . MET A 1 107 ? 20.317 1.347 -6.358 1.00 95.38 107 MET A C 1
ATOM 854 O O . MET A 1 107 ? 20.729 1.523 -5.209 1.00 95.38 107 MET A O 1
ATOM 858 N N . PRO A 1 108 ? 20.218 0.120 -6.905 1.00 96.56 108 PRO A N 1
ATOM 859 C CA . PRO A 1 108 ? 19.892 -0.199 -8.301 1.00 96.56 108 PRO A CA 1
ATOM 860 C C . PRO A 1 108 ? 18.387 -0.143 -8.617 1.00 96.56 108 PRO A C 1
ATOM 862 O O . PRO A 1 108 ? 17.553 -0.158 -7.718 1.00 96.56 108 PRO A O 1
ATOM 865 N N . ILE A 1 109 ? 18.042 -0.104 -9.906 1.00 96.56 109 ILE A N 1
ATOM 866 C CA . ILE A 1 109 ? 16.668 -0.286 -10.392 1.00 96.56 109 ILE A CA 1
ATOM 867 C C . ILE A 1 109 ? 16.312 -1.783 -10.299 1.00 96.56 109 ILE A C 1
ATOM 869 O O . ILE A 1 109 ? 17.023 -2.591 -10.909 1.00 96.56 109 ILE A O 1
ATOM 873 N N . PRO A 1 110 ? 15.252 -2.162 -9.562 1.00 96.12 110 PRO A N 1
ATOM 874 C CA . PRO A 1 110 ? 14.777 -3.542 -9.440 1.00 96.12 110 PRO A CA 1
ATOM 875 C C . PRO A 1 110 ? 13.859 -3.915 -10.612 1.00 96.12 110 PRO A C 1
ATOM 877 O O . PRO A 1 110 ? 12.641 -3.768 -10.532 1.00 96.12 110 PRO A O 1
ATOM 880 N N . LEU A 1 111 ? 14.430 -4.392 -11.715 1.00 95.25 111 LEU A N 1
ATOM 881 C CA . LEU A 1 111 ? 13.634 -4.859 -12.849 1.00 95.25 111 LEU A CA 1
ATOM 882 C C . LEU A 1 111 ? 13.144 -6.281 -12.596 1.00 95.25 111 LEU A C 1
ATOM 884 O O . LEU A 1 111 ? 13.909 -7.130 -12.145 1.00 95.25 111 LEU A O 1
ATOM 888 N N . LYS A 1 112 ? 11.902 -6.583 -12.972 1.00 94.62 112 LYS A N 1
ATOM 889 C CA . LYS A 1 112 ? 11.455 -7.967 -13.123 1.00 94.62 112 LYS A CA 1
ATOM 890 C C . LYS A 1 112 ? 12.315 -8.644 -14.188 1.00 94.62 112 LYS A C 1
ATOM 892 O O . LYS A 1 112 ? 12.449 -8.138 -15.306 1.00 94.62 112 LYS A O 1
ATOM 897 N N . LYS A 1 113 ? 12.902 -9.786 -13.846 1.00 94.94 113 LYS A N 1
ATOM 898 C CA . LYS A 1 113 ? 13.766 -10.542 -14.749 1.00 94.94 113 LYS A CA 1
ATOM 899 C C . LYS A 1 113 ? 12.932 -11.240 -15.820 1.00 94.94 113 LYS A C 1
ATOM 901 O O . LYS A 1 113 ? 11.965 -11.941 -15.521 1.00 94.94 113 LYS A O 1
ATOM 906 N N . GLU A 1 114 ? 13.331 -11.085 -17.076 1.00 91.12 114 GLU A N 1
ATOM 907 C CA . GLU A 1 114 ? 12.702 -11.791 -18.192 1.00 91.12 114 GLU A CA 1
ATOM 908 C C . GLU A 1 114 ? 12.870 -13.312 -18.038 1.00 91.12 114 GLU A C 1
ATOM 910 O O . GLU A 1 114 ? 13.973 -13.807 -17.803 1.00 91.12 114 GLU A O 1
ATOM 915 N N . GLY A 1 115 ? 11.760 -14.053 -18.124 1.00 93.25 115 GLY A N 1
ATOM 916 C CA . GLY A 1 115 ? 11.735 -15.497 -17.867 1.00 93.25 115 GLY A CA 1
ATOM 917 C C . GLY A 1 115 ? 11.998 -15.894 -16.407 1.00 93.25 115 GLY A C 1
ATOM 918 O O . GLY A 1 115 ? 12.154 -17.082 -16.128 1.00 93.25 115 GLY A O 1
ATOM 919 N N . GLY A 1 116 ? 12.068 -14.924 -15.489 1.00 94.75 116 GLY A N 1
ATOM 920 C CA . GLY A 1 116 ? 12.246 -15.163 -14.062 1.00 94.75 116 GLY A CA 1
ATOM 921 C C . GLY A 1 116 ? 10.990 -15.707 -13.381 1.00 94.75 116 GLY A C 1
ATOM 922 O O . GLY A 1 116 ? 9.891 -15.693 -13.943 1.00 94.75 116 GLY A O 1
ATOM 923 N N . ALA A 1 117 ? 11.153 -16.188 -12.148 1.00 95.00 117 ALA A N 1
ATOM 924 C CA . ALA A 1 117 ? 10.024 -16.662 -11.348 1.00 95.00 117 ALA A CA 1
ATOM 925 C C . ALA A 1 117 ? 8.982 -15.545 -11.097 1.00 95.00 117 ALA A C 1
ATOM 927 O O . ALA A 1 117 ? 9.375 -14.398 -10.861 1.00 95.00 117 ALA A O 1
ATOM 928 N N . PRO A 1 118 ? 7.670 -15.862 -11.096 1.00 95.31 118 PRO A N 1
ATOM 929 C CA . PRO A 1 118 ? 6.618 -14.870 -10.904 1.00 95.31 118 PRO A CA 1
ATOM 930 C C . PRO A 1 118 ? 6.579 -14.327 -9.471 1.00 95.31 118 PRO A C 1
ATOM 932 O O . PRO A 1 118 ? 6.973 -15.007 -8.514 1.00 95.31 118 PRO A O 1
ATOM 935 N N . GLY A 1 119 ? 6.051 -13.110 -9.335 1.00 95.62 119 GLY A N 1
ATOM 936 C CA . GLY A 1 119 ? 5.676 -12.534 -8.044 1.00 95.62 119 GLY A CA 1
ATOM 937 C C . GLY A 1 119 ? 4.420 -13.184 -7.455 1.00 95.62 119 GLY A C 1
ATOM 938 O O . GLY A 1 119 ? 3.780 -14.031 -8.075 1.00 95.62 119 GLY A O 1
ATOM 939 N N . LEU A 1 120 ? 4.045 -12.774 -6.248 1.00 96.44 120 LEU A N 1
ATOM 940 C CA . LEU A 1 120 ? 2.923 -13.306 -5.481 1.00 96.44 120 LEU A CA 1
ATOM 941 C C . LEU A 1 120 ? 1.601 -13.130 -6.208 1.00 96.44 120 LEU A C 1
ATOM 943 O O . LEU A 1 120 ? 0.869 -14.100 -6.374 1.00 96.44 120 LEU A O 1
ATOM 947 N N . ILE A 1 121 ? 1.317 -11.904 -6.640 1.00 96.31 121 ILE A N 1
ATOM 948 C CA . ILE A 1 121 ? 0.055 -11.567 -7.301 1.00 96.31 121 ILE A CA 1
ATOM 949 C C . ILE A 1 121 ? -0.039 -12.305 -8.637 1.00 96.31 121 ILE A C 1
ATOM 951 O O . ILE A 1 121 ? -1.033 -12.968 -8.897 1.00 96.31 121 ILE A O 1
ATOM 955 N N . GLU A 1 122 ? 1.036 -12.299 -9.426 1.00 95.69 122 GLU A N 1
ATOM 956 C CA . GLU A 1 122 ? 1.091 -13.018 -10.700 1.00 95.69 122 GLU A CA 1
ATOM 957 C C . GLU A 1 122 ? 0.915 -14.534 -10.533 1.00 95.69 122 GLU A C 1
ATOM 959 O O . GLU A 1 122 ? 0.166 -15.155 -11.286 1.00 95.69 122 GLU A O 1
ATOM 964 N N . LEU A 1 123 ? 1.582 -15.147 -9.549 1.00 96.12 123 LEU A N 1
ATOM 965 C CA . LEU A 1 123 ? 1.418 -16.576 -9.284 1.00 96.12 123 LEU A CA 1
ATOM 966 C C . LEU A 1 123 ? -0.005 -16.896 -8.811 1.00 96.12 123 LEU A C 1
ATOM 968 O O . LEU A 1 123 ? -0.568 -17.917 -9.205 1.00 96.12 123 LEU A O 1
ATOM 972 N N . ALA A 1 124 ? -0.585 -16.037 -7.973 1.00 97.06 124 ALA A N 1
ATOM 973 C CA . ALA A 1 124 ? -1.954 -16.186 -7.504 1.00 97.06 124 ALA A CA 1
ATOM 974 C C . ALA A 1 124 ? -2.956 -16.074 -8.667 1.00 97.06 124 ALA A C 1
ATOM 976 O O . ALA A 1 124 ? -3.829 -16.933 -8.796 1.00 97.06 124 ALA A O 1
ATOM 977 N N . ASP A 1 125 ? -2.770 -15.113 -9.576 1.00 96.75 125 ASP A N 1
ATOM 978 C CA . ASP A 1 125 ? -3.594 -14.940 -10.778 1.00 96.75 125 ASP A CA 1
ATOM 979 C C . ASP A 1 125 ? -3.577 -16.179 -11.676 1.00 96.75 125 ASP A C 1
ATOM 981 O O . ASP A 1 125 ? -4.633 -16.657 -12.098 1.00 96.75 125 ASP A O 1
ATOM 985 N N . GLN A 1 126 ? -2.394 -16.762 -11.906 1.00 95.62 126 GLN A N 1
ATOM 986 C CA . GLN A 1 126 ? -2.235 -18.006 -12.675 1.00 95.62 126 GLN A CA 1
ATOM 987 C C . GLN A 1 126 ? -3.003 -19.190 -12.068 1.00 95.62 126 GLN A C 1
ATOM 989 O O . GLN A 1 126 ? -3.305 -20.159 -12.768 1.00 95.62 126 GLN A O 1
ATOM 994 N N . LYS A 1 127 ? -3.307 -19.122 -10.771 1.00 96.62 127 LYS A N 1
ATOM 995 C CA . LYS A 1 127 ? -3.975 -20.167 -9.992 1.00 96.62 127 LYS A CA 1
ATOM 996 C C . LYS A 1 127 ? -5.414 -19.814 -9.610 1.00 96.62 127 LYS A C 1
ATOM 998 O O . LYS A 1 127 ? -6.086 -20.624 -8.980 1.00 96.62 127 LYS A O 1
ATOM 1003 N N . GLY A 1 128 ? -5.910 -18.641 -10.010 1.00 96.56 128 GLY A N 1
ATOM 1004 C CA . GLY A 1 128 ? -7.248 -18.165 -9.649 1.00 96.56 128 GLY A CA 1
ATOM 1005 C C . GLY A 1 128 ? -7.399 -17.769 -8.174 1.00 96.56 128 GLY A C 1
ATOM 1006 O O . GLY A 1 128 ? -8.526 -17.653 -7.693 1.00 96.56 128 GLY A O 1
ATOM 1007 N N . VAL A 1 129 ? -6.290 -17.546 -7.465 1.00 98.12 129 VAL A N 1
ATOM 1008 C CA . VAL A 1 129 ? -6.249 -17.122 -6.059 1.00 98.12 129 VAL A CA 1
ATOM 1009 C C . VAL A 1 129 ? -6.258 -15.597 -5.981 1.00 98.12 129 VAL A C 1
ATOM 1011 O O . VAL A 1 129 ? -5.620 -14.916 -6.783 1.00 98.12 129 VAL A O 1
ATOM 1014 N N . LYS A 1 130 ? -6.975 -15.034 -5.006 1.00 98.31 130 LYS A N 1
ATOM 1015 C CA . LYS A 1 130 ? -6.980 -13.588 -4.743 1.00 98.31 130 LYS A CA 1
ATOM 1016 C C . LYS A 1 130 ? -5.945 -13.222 -3.692 1.00 98.31 130 LYS A C 1
ATOM 1018 O O . LYS A 1 130 ? -5.701 -13.978 -2.763 1.00 98.31 130 LYS A O 1
ATOM 1023 N N . VAL A 1 131 ? -5.351 -12.044 -3.832 1.00 98.31 131 VAL A N 1
ATOM 1024 C CA . VAL A 1 131 ? -4.361 -11.513 -2.887 1.00 98.31 131 VAL A CA 1
ATOM 1025 C C . VAL A 1 131 ? -4.850 -10.169 -2.375 1.00 98.31 131 VAL A C 1
ATOM 1027 O O . VAL A 1 131 ? -5.024 -9.241 -3.166 1.00 98.31 131 VAL A O 1
ATOM 1030 N N . MET A 1 132 ? -5.074 -10.075 -1.072 1.00 98.50 132 MET A N 1
ATOM 1031 C CA . MET A 1 132 ? -5.497 -8.865 -0.371 1.00 98.50 132 MET A CA 1
ATOM 1032 C C . MET A 1 132 ? -4.276 -8.130 0.172 1.00 98.50 132 MET A C 1
ATOM 1034 O O . MET A 1 132 ? -3.343 -8.771 0.659 1.00 98.50 132 MET A O 1
ATOM 1038 N N . ALA A 1 133 ? -4.289 -6.800 0.137 1.00 98.50 133 ALA A N 1
ATOM 1039 C CA . ALA A 1 133 ? -3.375 -6.017 0.959 1.00 98.50 133 ALA A CA 1
ATOM 1040 C C . ALA A 1 133 ? -3.981 -5.916 2.360 1.00 98.50 133 ALA A C 1
ATOM 1042 O O . ALA A 1 133 ? -5.079 -5.378 2.492 1.00 98.50 133 ALA A O 1
ATOM 1043 N N . SER A 1 134 ? -3.299 -6.449 3.375 1.00 98.62 134 SER A N 1
ATOM 1044 C CA . SER A 1 134 ? -3.752 -6.365 4.766 1.00 98.62 134 SER A CA 1
ATOM 1045 C C . SER A 1 134 ? -3.036 -5.230 5.487 1.00 98.62 134 SER A C 1
ATOM 1047 O O . SER A 1 134 ? -1.802 -5.148 5.472 1.00 98.62 134 SER A O 1
ATOM 1049 N N . ILE A 1 135 ? -3.814 -4.324 6.079 1.00 98.81 135 ILE A N 1
ATOM 1050 C CA . ILE A 1 135 ? -3.327 -3.107 6.723 1.00 98.81 135 ILE A CA 1
ATOM 1051 C C . ILE A 1 135 ? -3.542 -3.214 8.227 1.00 98.81 135 ILE A C 1
ATOM 1053 O O . ILE A 1 135 ? -4.668 -3.392 8.683 1.00 98.81 135 ILE A O 1
ATOM 1057 N N . GLY A 1 136 ? -2.467 -3.032 8.991 1.00 97.81 136 GLY A N 1
ATOM 1058 C CA . GLY A 1 136 ? -2.486 -3.031 10.445 1.00 97.81 136 GLY A CA 1
ATOM 1059 C C . GLY A 1 136 ? -1.890 -4.289 11.061 1.00 97.81 136 GLY A C 1
ATOM 1060 O O . GLY A 1 136 ? -0.674 -4.501 11.040 1.00 97.81 136 GLY A O 1
ATOM 1061 N N . GLY A 1 137 ? -2.750 -5.057 11.717 1.00 96.62 137 GLY A N 1
ATOM 1062 C CA . GLY A 1 137 ? -2.403 -6.114 12.651 1.00 96.62 137 GLY A CA 1
ATOM 1063 C C . GLY A 1 137 ? -1.986 -5.565 14.017 1.00 96.62 137 GLY A C 1
ATOM 1064 O O . GLY A 1 137 ? -1.787 -4.354 14.221 1.00 96.62 137 GLY A O 1
ATOM 1065 N N . TRP A 1 138 ? -1.788 -6.480 14.965 1.00 94.81 138 TRP A N 1
ATOM 1066 C CA . TRP A 1 138 ? -1.539 -6.193 16.383 1.00 94.81 138 TRP A CA 1
ATOM 1067 C C . TRP A 1 138 ? -0.492 -5.105 16.666 1.00 94.81 138 TRP A C 1
ATOM 1069 O O . TRP A 1 138 ? -0.643 -4.295 17.580 1.00 94.81 138 TRP A O 1
ATOM 1079 N N . SER A 1 139 ? 0.600 -5.071 15.894 1.00 93.38 139 SER A N 1
ATOM 1080 C CA . SER A 1 139 ? 1.697 -4.123 16.130 1.00 93.38 139 SER A CA 1
ATOM 1081 C C . SER A 1 139 ? 1.625 -2.823 15.333 1.00 93.38 139 SER A C 1
ATOM 1083 O O . SER A 1 139 ? 2.337 -1.885 15.694 1.00 93.38 139 SER A O 1
ATOM 1085 N N . MET A 1 140 ? 0.823 -2.748 14.268 1.00 96.31 140 MET A N 1
ATOM 1086 C CA . MET A 1 140 ? 0.780 -1.577 13.373 1.00 96.31 140 MET A CA 1
ATOM 1087 C C . MET A 1 140 ? -0.589 -0.899 13.324 1.00 96.31 140 MET A C 1
ATOM 1089 O O . MET A 1 140 ? -0.821 -0.039 12.481 1.00 96.31 140 MET A O 1
ATOM 1093 N N . SER A 1 141 ? -1.457 -1.217 14.287 1.00 96.56 141 SER A N 1
ATOM 1094 C CA . SER A 1 141 ? -2.764 -0.578 14.451 1.00 96.56 141 SER A CA 1
ATOM 1095 C C . SER A 1 141 ? -2.740 0.764 15.197 1.00 96.56 141 SER A C 1
ATOM 1097 O O . SER A 1 141 ? -3.775 1.414 15.314 1.00 96.56 141 SER A O 1
ATOM 1099 N N . LYS A 1 142 ? -1.574 1.197 15.705 1.00 96.88 142 LYS A N 1
ATOM 1100 C CA . LYS A 1 142 ? -1.451 2.345 16.625 1.00 96.88 142 LYS A CA 1
ATOM 1101 C C . LYS A 1 142 ? -2.169 3.606 16.147 1.00 96.88 142 LYS A C 1
ATOM 1103 O O . LYS A 1 142 ? -2.755 4.298 16.968 1.00 96.88 142 LYS A O 1
ATOM 1108 N N . HIS A 1 143 ? -2.062 3.900 14.854 1.00 98.06 143 HIS A N 1
ATOM 1109 C CA . HIS A 1 143 ? -2.491 5.171 14.281 1.00 98.06 143 HIS A CA 1
ATOM 1110 C C . HIS A 1 143 ? -3.848 5.110 13.568 1.00 98.06 143 HIS A C 1
ATOM 1112 O O . HIS A 1 143 ? -4.255 6.103 12.967 1.00 98.06 143 HIS A O 1
ATOM 1118 N N . PHE A 1 144 ? -4.561 3.976 13.619 1.00 98.38 144 PHE A N 1
ATOM 1119 C CA . PHE A 1 144 ? -5.909 3.893 13.051 1.00 98.38 144 PHE A CA 1
ATOM 1120 C C . PHE A 1 144 ? -6.900 4.891 13.666 1.00 98.38 144 PHE A C 1
ATOM 1122 O O . PHE A 1 144 ? -7.567 5.556 12.873 1.00 98.38 144 PHE A O 1
ATOM 1129 N N . PRO A 1 145 ? -7.009 5.048 15.007 1.00 97.69 145 PRO A N 1
ATOM 1130 C CA . PRO A 1 145 ? -8.028 5.921 15.591 1.00 97.69 145 PRO A CA 1
ATOM 1131 C C . PRO A 1 145 ? -7.937 7.357 15.069 1.00 97.69 145 PRO A C 1
ATOM 1133 O O . PRO A 1 145 ? -8.916 7.917 14.574 1.00 97.69 145 PRO A O 1
ATOM 1136 N N . GLU A 1 146 ? -6.745 7.957 15.107 1.00 97.50 146 GLU A N 1
ATOM 1137 C CA . GLU A 1 146 ? -6.556 9.322 14.626 1.00 97.50 146 GLU A CA 1
ATOM 1138 C C . GLU A 1 146 ? -6.544 9.435 13.103 1.00 97.50 146 GLU A C 1
ATOM 1140 O O . GLU A 1 146 ? -6.846 10.513 12.598 1.00 97.50 146 GLU A O 1
ATOM 1145 N N . MET A 1 147 ? -6.173 8.378 12.372 1.00 98.56 147 MET A N 1
ATOM 1146 C CA . MET A 1 147 ? -6.239 8.373 10.911 1.00 98.56 147 MET A CA 1
ATOM 1147 C C . MET A 1 147 ? -7.694 8.379 10.450 1.00 98.56 147 MET A C 1
ATOM 1149 O O . MET A 1 147 ? -8.054 9.204 9.615 1.00 98.56 147 MET A O 1
ATOM 1153 N N . ALA A 1 148 ? -8.534 7.524 11.037 1.00 98.56 148 ALA A N 1
ATOM 1154 C CA . ALA A 1 148 ? -9.940 7.406 10.674 1.00 98.56 148 ALA A CA 1
ATOM 1155 C C . ALA A 1 148 ? -10.757 8.649 11.083 1.00 98.56 148 ALA A C 1
ATOM 1157 O O . ALA A 1 148 ? -11.677 9.039 10.365 1.00 98.56 148 ALA A O 1
ATOM 1158 N N . ALA A 1 149 ? -10.400 9.299 12.198 1.00 98.25 149 ALA A N 1
ATOM 1159 C CA . ALA A 1 149 ? -11.089 10.490 12.707 1.00 98.25 149 ALA A CA 1
ATOM 1160 C C . ALA A 1 149 ? -10.721 11.808 11.992 1.00 98.25 149 ALA A C 1
ATOM 1162 O O . ALA A 1 149 ? -11.465 12.785 12.083 1.00 98.25 149 ALA A O 1
ATOM 1163 N N . ASP A 1 150 ? -9.568 11.879 11.318 1.00 98.69 150 ASP A N 1
ATOM 1164 C CA . ASP A 1 150 ? -9.063 13.101 10.677 1.00 98.69 150 ASP A CA 1
ATOM 1165 C C . ASP A 1 150 ? -9.217 13.010 9.147 1.00 98.69 150 ASP A C 1
ATOM 1167 O O . ASP A 1 150 ? -8.531 12.202 8.514 1.00 98.69 150 ASP A O 1
ATOM 1171 N N . PRO A 1 151 ? -10.047 13.860 8.509 1.00 98.38 151 PRO A N 1
ATOM 1172 C CA . PRO A 1 151 ? -10.268 13.812 7.063 1.00 98.38 151 PRO A CA 1
ATOM 1173 C C . PRO A 1 151 ? -8.993 13.945 6.219 1.00 98.38 151 PRO A C 1
ATOM 1175 O O . PRO A 1 151 ? -8.902 13.354 5.145 1.00 98.38 151 PRO A O 1
ATOM 1178 N N . VAL A 1 152 ? -7.993 14.701 6.687 1.00 98.56 152 VAL A N 1
ATOM 1179 C CA . VAL A 1 152 ? -6.728 14.886 5.959 1.00 98.56 152 VAL A CA 1
ATOM 1180 C C . VAL A 1 152 ? -5.885 13.617 6.022 1.00 98.56 152 VAL A C 1
ATOM 1182 O O . VAL A 1 152 ? -5.259 13.246 5.028 1.00 98.56 152 VAL A O 1
ATOM 1185 N N . LYS A 1 153 ? -5.857 12.946 7.178 1.00 98.81 153 LYS A N 1
ATOM 1186 C CA . LYS A 1 153 ? -5.144 11.671 7.339 1.00 98.81 153 LYS A CA 1
ATOM 1187 C C . LYS A 1 153 ? -5.851 10.547 6.591 1.00 98.81 153 LYS A C 1
ATOM 1189 O O . LYS A 1 153 ? -5.187 9.810 5.867 1.00 98.81 153 LYS A O 1
ATOM 1194 N N . LYS A 1 154 ? -7.180 10.479 6.689 1.00 98.75 154 LYS A N 1
ATOM 1195 C CA . LYS A 1 154 ? -8.004 9.511 5.963 1.00 98.75 154 LYS A CA 1
ATOM 1196 C C . LYS A 1 154 ? -7.833 9.631 4.449 1.00 98.75 154 LYS A C 1
ATOM 1198 O O . LYS A 1 154 ? -7.653 8.624 3.779 1.00 98.75 154 LYS A O 1
ATOM 1203 N N . GLU A 1 155 ? -7.765 10.844 3.898 1.00 98.62 155 GLU A N 1
ATOM 1204 C CA . GLU A 1 155 ? -7.499 11.015 2.460 1.00 98.62 155 GLU A CA 1
ATOM 1205 C C . GLU A 1 155 ? -6.094 10.534 2.047 1.00 98.62 155 GLU A C 1
ATOM 1207 O O . GLU A 1 155 ? -5.917 10.043 0.933 1.00 98.62 155 GLU A O 1
ATOM 1212 N N . ARG A 1 156 ? -5.077 10.635 2.919 1.00 98.56 156 ARG A N 1
ATOM 1213 C CA . ARG A 1 156 ? -3.761 10.024 2.640 1.00 98.56 156 ARG A CA 1
ATOM 1214 C C . ARG A 1 156 ? -3.859 8.502 2.619 1.00 98.56 156 ARG A C 1
ATOM 1216 O O . ARG A 1 156 ? -3.398 7.895 1.660 1.00 98.56 156 ARG A O 1
ATOM 1223 N N . PHE A 1 157 ? -4.536 7.920 3.605 1.00 98.75 157 PHE A N 1
ATOM 1224 C CA . PHE A 1 157 ? -4.804 6.485 3.656 1.00 98.75 157 PHE A CA 1
ATOM 1225 C C . PHE A 1 157 ? -5.528 5.989 2.391 1.00 98.75 157 PHE A C 1
ATOM 1227 O O . PHE A 1 157 ? -5.111 5.007 1.783 1.00 98.75 157 PHE A O 1
ATOM 1234 N N . LEU A 1 158 ? -6.575 6.692 1.942 1.00 98.62 158 LEU A N 1
AT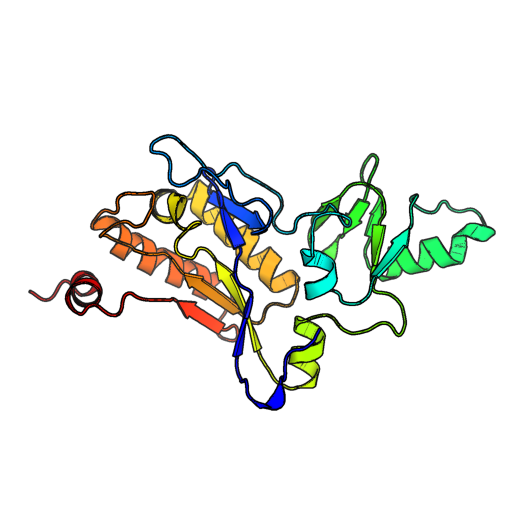OM 1235 C CA . LEU A 1 158 ? -7.338 6.330 0.738 1.00 98.62 158 LEU A CA 1
ATOM 1236 C C . LEU A 1 158 ? -6.511 6.448 -0.554 1.00 98.62 158 LEU A C 1
ATOM 1238 O O . LEU A 1 158 ? -6.713 5.673 -1.486 1.00 98.62 158 LEU A O 1
ATOM 1242 N N . LYS A 1 159 ? -5.547 7.372 -0.623 1.00 97.44 159 LYS A N 1
ATOM 1243 C CA . LYS A 1 159 ? -4.588 7.416 -1.742 1.00 97.44 159 LYS A CA 1
ATOM 1244 C C . LYS A 1 159 ? -3.654 6.211 -1.748 1.00 97.44 159 LYS A C 1
ATOM 1246 O O . LYS A 1 159 ? -3.348 5.693 -2.819 1.00 97.44 159 LYS A O 1
ATOM 1251 N N . ASP A 1 160 ? -3.229 5.749 -0.578 1.00 97.75 160 ASP A N 1
ATOM 1252 C CA . ASP A 1 160 ? -2.406 4.545 -0.481 1.00 97.75 160 ASP A CA 1
ATOM 1253 C C . ASP A 1 160 ? -3.214 3.277 -0.803 1.00 97.75 160 ASP A C 1
ATOM 1255 O O . ASP A 1 160 ? -2.667 2.348 -1.395 1.00 97.75 160 ASP A O 1
ATOM 1259 N N . VAL A 1 161 ? -4.532 3.263 -0.549 1.00 98.31 161 VAL A N 1
ATOM 1260 C CA . VAL A 1 161 ? -5.440 2.220 -1.068 1.00 98.31 161 VAL A CA 1
ATOM 1261 C C . VAL A 1 161 ? -5.384 2.151 -2.598 1.00 98.31 161 VAL A C 1
ATOM 1263 O O . VAL A 1 161 ? -5.200 1.062 -3.146 1.00 98.31 161 VAL A O 1
ATOM 1266 N N . ASP A 1 162 ? -5.472 3.285 -3.300 1.00 96.19 162 ASP A N 1
ATOM 1267 C CA . ASP A 1 162 ? -5.346 3.298 -4.766 1.00 96.19 162 ASP A CA 1
ATOM 1268 C C . ASP A 1 162 ? -3.981 2.768 -5.222 1.00 96.19 162 ASP A C 1
ATOM 1270 O O . ASP A 1 162 ? -3.900 1.997 -6.180 1.00 96.19 162 ASP A O 1
ATOM 1274 N N . ALA A 1 163 ? -2.905 3.157 -4.529 1.00 95.44 163 ALA A N 1
ATOM 1275 C CA . ALA A 1 163 ? -1.552 2.710 -4.847 1.00 95.44 163 ALA A CA 1
ATOM 1276 C C . ALA A 1 163 ? -1.386 1.192 -4.660 1.00 95.44 163 ALA A C 1
ATOM 1278 O O . ALA A 1 163 ? -0.770 0.532 -5.500 1.00 95.44 163 ALA A O 1
ATOM 1279 N N . LEU A 1 164 ? -1.984 0.613 -3.614 1.00 96.69 164 LEU A N 1
ATOM 1280 C CA . LEU A 1 164 ? -2.034 -0.837 -3.414 1.00 96.69 164 LEU A CA 1
ATOM 1281 C C . LEU A 1 164 ? -2.815 -1.529 -4.539 1.00 96.69 164 LEU A C 1
ATOM 1283 O O . LEU A 1 164 ? -2.351 -2.517 -5.108 1.00 96.69 164 LEU A O 1
ATOM 1287 N N . LEU A 1 165 ? -3.966 -0.998 -4.941 1.00 96.00 165 LEU A N 1
ATOM 1288 C CA . LEU A 1 165 ? -4.710 -1.569 -6.068 1.00 96.00 165 LEU A CA 1
ATOM 1289 C C . LEU A 1 165 ? -3.937 -1.463 -7.392 1.00 96.00 165 LEU A C 1
ATOM 1291 O O . LEU A 1 165 ? -3.977 -2.396 -8.197 1.00 96.00 165 LEU A O 1
ATOM 1295 N N . ALA A 1 166 ? -3.184 -0.379 -7.598 1.00 93.69 166 ALA A N 1
ATOM 1296 C CA . ALA A 1 166 ? -2.301 -0.204 -8.751 1.00 93.69 166 ALA A CA 1
ATOM 1297 C C . ALA A 1 166 ? -1.110 -1.183 -8.755 1.00 93.69 166 ALA A C 1
ATOM 1299 O O . ALA A 1 166 ? -0.602 -1.517 -9.824 1.00 93.69 166 ALA A O 1
ATOM 1300 N N . LEU A 1 167 ? -0.700 -1.700 -7.588 1.00 93.44 167 LEU A N 1
ATOM 1301 C CA . LEU A 1 167 ? 0.272 -2.798 -7.473 1.00 93.44 167 LEU A CA 1
ATOM 1302 C C . LEU A 1 167 ? -0.307 -4.168 -7.867 1.00 93.44 167 LEU A C 1
ATOM 1304 O O . LEU A 1 167 ? 0.445 -5.135 -7.965 1.00 93.44 167 LEU A O 1
ATOM 1308 N N . GLY A 1 168 ? -1.618 -4.260 -8.109 1.00 95.06 168 GLY A N 1
ATOM 1309 C CA . GLY A 1 168 ? -2.296 -5.482 -8.543 1.00 95.06 168 GLY A CA 1
ATOM 1310 C C . GLY A 1 168 ? -3.049 -6.218 -7.434 1.00 95.06 168 GLY A C 1
ATOM 1311 O O . GLY A 1 168 ? -3.613 -7.279 -7.693 1.00 95.06 168 GLY A O 1
ATOM 1312 N N . PHE A 1 169 ? -3.106 -5.679 -6.211 1.00 97.94 169 PHE A N 1
ATOM 1313 C CA . PHE A 1 169 ? -3.896 -6.293 -5.145 1.00 97.94 169 PHE A CA 1
ATOM 1314 C C . PHE A 1 169 ? -5.380 -6.395 -5.534 1.00 97.94 169 PHE A C 1
ATOM 1316 O O . PHE A 1 169 ? -5.965 -5.522 -6.181 1.00 97.94 169 PHE A O 1
ATOM 1323 N N . HIS A 1 170 ? -6.009 -7.496 -5.137 1.00 98.56 170 HIS A N 1
ATOM 1324 C CA . HIS A 1 170 ? -7.394 -7.819 -5.475 1.00 98.56 170 HIS A CA 1
ATOM 1325 C C . HIS A 1 170 ? -8.417 -7.129 -4.575 1.00 98.56 170 HIS A C 1
ATOM 1327 O O . HIS A 1 170 ? -9.597 -7.039 -4.925 1.00 98.56 170 HIS A O 1
ATOM 1333 N N . GLY A 1 171 ? -7.962 -6.636 -3.432 1.00 98.56 171 GLY A N 1
ATOM 1334 C CA . GLY A 1 171 ? -8.789 -5.966 -2.457 1.00 98.56 171 GLY A CA 1
ATOM 1335 C C . GLY A 1 171 ? -7.996 -5.540 -1.235 1.00 98.56 171 GLY A C 1
ATOM 1336 O O . GLY A 1 171 ? -6.783 -5.754 -1.151 1.00 98.56 171 GLY A O 1
ATOM 1337 N N . ILE A 1 172 ? -8.724 -4.937 -0.307 1.00 98.81 172 ILE A N 1
ATOM 1338 C CA . ILE A 1 172 ? -8.203 -4.340 0.917 1.00 98.81 172 ILE A CA 1
ATOM 1339 C C . ILE A 1 172 ? -8.748 -5.112 2.115 1.00 98.81 172 ILE A C 1
ATOM 1341 O O . ILE A 1 172 ? -9.940 -5.411 2.175 1.00 98.81 172 ILE A O 1
ATOM 1345 N N . ASP A 1 173 ? -7.867 -5.433 3.051 1.00 98.81 173 ASP A N 1
ATOM 1346 C CA . ASP A 1 173 ? -8.191 -6.061 4.324 1.00 98.81 173 ASP A CA 1
ATOM 1347 C C . ASP A 1 173 ? -7.776 -5.124 5.466 1.00 98.81 173 ASP A C 1
ATOM 1349 O O . ASP A 1 173 ? -6.608 -4.746 5.569 1.00 98.81 173 ASP A O 1
ATOM 1353 N N . ILE A 1 174 ? -8.733 -4.707 6.297 1.00 98.69 174 ILE A N 1
ATOM 1354 C CA . ILE A 1 174 ? -8.462 -3.839 7.447 1.00 98.69 174 ILE A CA 1
ATOM 1355 C C . ILE A 1 174 ? -8.335 -4.679 8.714 1.00 98.69 174 ILE A C 1
ATOM 1357 O O . ILE A 1 174 ? -9.320 -5.198 9.236 1.00 98.69 174 ILE A O 1
ATOM 1361 N N . ASP A 1 175 ? -7.121 -4.758 9.243 1.00 98.12 175 ASP A N 1
ATOM 1362 C CA . ASP A 1 175 ? -6.802 -5.447 10.490 1.00 98.12 175 ASP A CA 1
ATOM 1363 C C . ASP A 1 175 ? -6.519 -4.411 11.593 1.00 98.12 175 ASP A C 1
ATOM 1365 O O . ASP A 1 175 ? -5.402 -4.270 12.096 1.00 98.12 175 ASP A O 1
ATOM 1369 N N . TRP A 1 176 ? -7.530 -3.590 11.910 1.00 97.38 176 TRP A N 1
ATOM 1370 C CA . TRP A 1 176 ? -7.475 -2.656 13.038 1.00 97.38 176 TRP A CA 1
ATOM 1371 C C . TRP A 1 176 ? -7.794 -3.413 14.324 1.00 97.38 176 TRP A C 1
ATOM 1373 O O . TRP A 1 176 ? -8.939 -3.785 14.575 1.00 97.38 176 TRP A O 1
ATOM 1383 N N . GLU A 1 177 ? -6.788 -3.573 15.183 1.00 94.56 177 GLU A N 1
ATOM 1384 C CA . GLU A 1 177 ? -6.913 -4.327 16.430 1.00 94.56 177 GLU A CA 1
ATOM 1385 C C . GLU A 1 177 ? -6.788 -3.444 17.689 1.00 94.56 177 GLU A C 1
ATOM 1387 O O . GLU A 1 177 ? -5.682 -3.236 18.185 1.00 94.56 177 GLU A O 1
ATOM 1392 N N . TYR A 1 178 ? -7.865 -2.887 18.269 1.00 93.81 178 TYR A N 1
ATOM 1393 C CA . TYR A 1 178 ? -9.266 -2.892 17.814 1.00 93.81 178 TYR A CA 1
ATOM 1394 C C . TYR A 1 178 ? -9.946 -1.518 17.999 1.00 93.81 178 TYR A C 1
ATOM 1396 O O . TYR A 1 178 ? -9.594 -0.806 18.950 1.00 93.81 178 TYR A O 1
ATOM 1404 N N . PRO A 1 179 ? -10.951 -1.164 17.170 1.00 93.44 179 PRO A N 1
ATOM 1405 C CA . PRO A 1 179 ? -11.816 -0.007 17.407 1.00 93.44 179 PRO A CA 1
ATOM 1406 C C . PRO A 1 179 ? -12.443 -0.039 18.809 1.00 93.44 179 PRO A C 1
ATOM 1408 O O . PRO A 1 179 ? -12.845 -1.100 19.299 1.00 93.44 179 PRO A O 1
ATOM 1411 N N . GLY A 1 180 ? -12.519 1.111 19.479 1.00 89.75 180 GLY A N 1
ATOM 1412 C CA . GLY A 1 180 ? -13.241 1.274 20.743 1.00 89.75 180 GLY A CA 1
ATOM 1413 C C . GLY A 1 180 ? -12.447 0.857 21.973 1.00 89.75 180 GLY A C 1
ATOM 1414 O O . GLY A 1 180 ? -12.259 1.647 22.894 1.00 89.75 180 GLY A O 1
ATOM 1415 N N . ALA A 1 181 ? -11.947 -0.378 21.990 1.00 83.75 181 ALA A N 1
ATOM 1416 C CA . ALA A 1 181 ? -11.236 -0.929 23.144 1.00 83.75 181 ALA A CA 1
ATOM 1417 C C . ALA A 1 181 ? -9.748 -0.539 23.192 1.00 83.75 181 ALA A C 1
ATOM 1419 O O . ALA A 1 181 ? -9.142 -0.554 24.265 1.00 83.75 181 ALA A O 1
ATOM 1420 N N . GLY A 1 182 ? -9.153 -0.202 22.045 1.00 85.38 182 GLY A N 1
ATOM 1421 C CA . GLY A 1 182 ? -7.707 -0.075 21.917 1.00 85.38 182 GLY A CA 1
ATOM 1422 C C . GLY A 1 182 ? -7.013 -1.417 21.690 1.00 85.38 182 GLY A C 1
ATOM 1423 O O . GLY A 1 182 ? -7.641 -2.478 21.620 1.00 85.38 182 GLY A O 1
ATOM 1424 N N . GLY A 1 183 ? -5.694 -1.357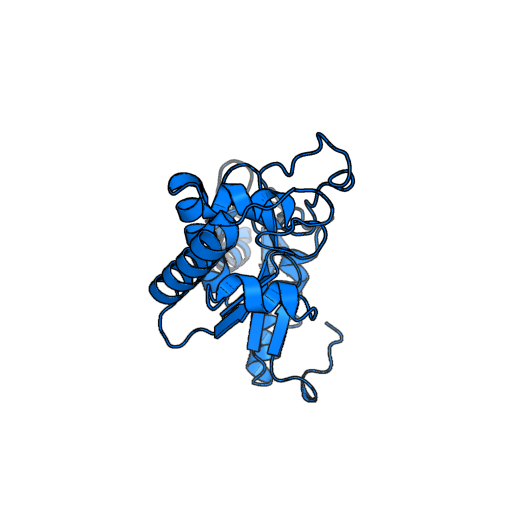 21.566 1.00 89.75 183 GLY A N 1
ATOM 1425 C CA . GLY A 1 183 ? -4.854 -2.501 21.225 1.00 89.75 183 GLY A CA 1
ATOM 1426 C C . GLY A 1 183 ? -3.545 -2.507 21.993 1.00 89.75 183 GLY A C 1
ATOM 1427 O O . GLY A 1 183 ? -3.433 -1.958 23.087 1.00 89.75 183 GLY A O 1
ATOM 1428 N N . MET A 1 184 ? -2.521 -3.112 21.396 1.00 91.88 184 MET A N 1
ATOM 1429 C CA . MET A 1 184 ? -1.193 -3.241 22.002 1.00 91.88 184 MET A CA 1
ATOM 1430 C C . MET A 1 184 ? -0.592 -1.905 22.469 1.00 91.88 184 MET A C 1
ATOM 1432 O O . MET A 1 184 ? 0.134 -1.862 23.460 1.00 91.88 184 MET A O 1
ATOM 1436 N N . ASN A 1 185 ? -0.807 -0.837 21.700 1.00 91.44 185 ASN A N 1
ATOM 1437 C CA . ASN A 1 185 ? 0.002 0.384 21.756 1.00 91.44 185 ASN A CA 1
ATOM 1438 C C . ASN A 1 185 ? -0.793 1.681 21.522 1.00 91.44 185 ASN A C 1
ATOM 1440 O O . ASN A 1 185 ? -0.187 2.727 21.261 1.00 91.44 185 ASN A O 1
ATOM 1444 N N . PHE A 1 186 ? -2.120 1.608 21.637 1.00 93.38 186 PHE A N 1
ATOM 1445 C CA . PHE A 1 186 ? -3.051 2.731 21.551 1.00 93.38 186 PHE A CA 1
ATOM 1446 C C . PHE A 1 186 ? -4.296 2.458 22.401 1.00 93.38 186 PHE A C 1
ATOM 1448 O O . PHE A 1 186 ? -4.636 1.305 22.676 1.00 93.38 186 PHE A O 1
ATOM 1455 N N . THR A 1 187 ? -4.990 3.522 22.789 1.00 92.12 187 THR A N 1
ATOM 1456 C CA . THR A 1 187 ? -6.313 3.459 23.419 1.00 92.12 187 THR A CA 1
ATOM 1457 C C . THR A 1 187 ? -7.380 3.806 22.394 1.00 92.12 187 THR A C 1
ATOM 1459 O O . THR A 1 187 ? -7.192 4.757 21.637 1.00 92.12 187 THR A O 1
ATOM 1462 N N . GLY A 1 188 ? -8.482 3.060 22.388 1.00 90.25 188 GLY A N 1
ATOM 1463 C CA . GLY A 1 188 ? -9.638 3.361 21.550 1.00 90.25 188 GLY A CA 1
ATOM 1464 C C . GLY A 1 188 ? -10.675 4.232 22.259 1.00 90.25 188 GLY A C 1
ATOM 1465 O O . GLY A 1 188 ? -10.575 4.496 23.462 1.00 90.25 188 GLY A O 1
ATOM 1466 N N . THR A 1 189 ? -11.671 4.675 21.498 1.00 93.31 189 THR A N 1
ATOM 1467 C CA . THR A 1 189 ? -12.849 5.411 21.983 1.00 93.31 189 THR A CA 1
ATOM 1468 C C . THR A 1 189 ? -14.114 4.923 21.284 1.00 93.31 189 THR A C 1
ATOM 1470 O O . THR A 1 189 ? -14.033 4.403 20.179 1.00 93.31 189 THR A O 1
ATOM 1473 N N . GLU A 1 190 ? -15.304 5.131 21.858 1.00 92.56 190 GLU A N 1
ATOM 1474 C CA . GLU A 1 190 ? -16.567 4.746 21.192 1.00 92.56 190 GLU A CA 1
ATOM 1475 C C . GLU A 1 190 ? -16.733 5.366 19.791 1.00 92.56 190 GLU A C 1
ATOM 1477 O O . GLU A 1 190 ? -17.334 4.751 18.914 1.00 92.56 190 GLU A O 1
ATOM 1482 N N . ALA A 1 191 ? -16.142 6.542 19.544 1.00 94.81 191 ALA A N 1
ATOM 1483 C CA . ALA A 1 191 ? -16.151 7.174 18.225 1.00 94.81 191 ALA A CA 1
ATOM 1484 C C . ALA A 1 191 ? -15.433 6.338 17.150 1.00 94.81 191 ALA A C 1
ATOM 1486 O O . ALA A 1 191 ? -15.735 6.477 15.966 1.00 94.81 191 ALA A O 1
ATOM 1487 N N . ASP A 1 192 ? -14.518 5.447 17.541 1.00 95.56 192 ASP A N 1
ATOM 1488 C CA . ASP A 1 192 ? -13.789 4.576 16.621 1.00 95.56 192 ASP A CA 1
ATOM 1489 C C . ASP A 1 192 ? -14.726 3.653 15.839 1.00 95.56 192 ASP A C 1
ATOM 1491 O O . ASP A 1 192 ? -14.416 3.333 14.699 1.00 95.56 192 ASP A O 1
ATOM 1495 N N . PHE A 1 193 ? -15.868 3.245 16.408 1.00 93.44 193 PHE A N 1
ATOM 1496 C CA . PHE A 1 193 ? -16.831 2.397 15.699 1.00 93.44 193 PHE A CA 1
ATOM 1497 C C . PHE A 1 193 ? -17.443 3.128 14.501 1.00 93.44 193 PHE A C 1
ATOM 1499 O O . PHE A 1 193 ? -17.409 2.608 13.389 1.00 93.44 193 PHE A O 1
ATOM 1506 N N . ALA A 1 194 ? -17.919 4.360 14.708 1.00 95.62 194 ALA A N 1
ATOM 1507 C CA . ALA A 1 194 ? -18.469 5.191 13.637 1.00 95.62 194 ALA A CA 1
ATOM 1508 C C . ALA A 1 194 ? -17.386 5.607 12.626 1.00 95.62 194 ALA A C 1
ATOM 1510 O O . ALA A 1 194 ? -17.616 5.610 11.419 1.00 95.62 194 ALA A O 1
ATOM 1511 N N . A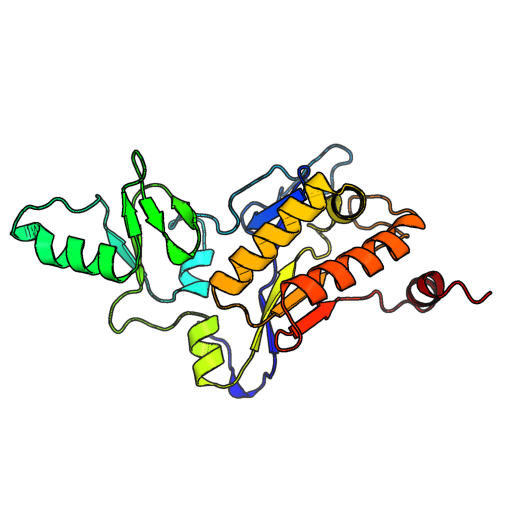SN A 1 195 ? -16.175 5.914 13.103 1.00 98.00 195 ASN A N 1
ATOM 1512 C CA . ASN A 1 195 ? -15.051 6.232 12.222 1.00 98.00 195 ASN A CA 1
ATOM 1513 C C . ASN A 1 195 ? -14.623 5.021 11.380 1.00 98.00 195 ASN A C 1
ATOM 1515 O O . ASN A 1 195 ? -14.246 5.189 10.222 1.00 98.00 195 ASN A O 1
ATOM 1519 N N . PHE A 1 196 ? -14.678 3.812 11.943 1.00 97.38 196 PHE A N 1
ATOM 1520 C CA . PHE A 1 196 ? -14.402 2.575 11.222 1.00 97.38 196 PHE A CA 1
ATOM 1521 C C . PHE A 1 196 ? -15.480 2.279 10.176 1.00 97.38 196 PHE A C 1
ATOM 1523 O O . PHE A 1 196 ? -15.132 1.977 9.040 1.00 97.38 196 PHE A O 1
ATOM 1530 N N . GLU A 1 197 ? -16.764 2.428 10.515 1.00 97.12 197 GLU A N 1
ATOM 1531 C CA . GLU A 1 197 ? -17.868 2.312 9.552 1.00 97.12 197 GLU A CA 1
ATOM 1532 C C . GLU A 1 197 ? -17.666 3.266 8.367 1.00 97.12 197 GLU A C 1
ATOM 1534 O O . GLU A 1 197 ? -17.580 2.810 7.226 1.00 97.12 197 GLU A O 1
ATOM 1539 N N . GLN A 1 198 ? -17.451 4.558 8.641 1.00 98.56 198 GLN A N 1
ATOM 1540 C CA . GLN A 1 198 ? -17.208 5.548 7.590 1.00 98.56 198 GLN A CA 1
ATOM 1541 C C . GLN A 1 198 ? -15.952 5.227 6.771 1.00 98.56 198 GLN A C 1
ATOM 1543 O O . GLN A 1 198 ? -15.952 5.391 5.557 1.00 98.56 198 GLN A O 1
ATOM 1548 N N . LEU A 1 199 ? -14.870 4.760 7.405 1.00 98.75 199 LEU A N 1
ATOM 1549 C CA . LEU A 1 199 ? -13.664 4.338 6.688 1.00 98.75 199 LEU A CA 1
ATOM 1550 C C . LEU A 1 199 ? -13.971 3.197 5.707 1.00 98.75 199 LEU A C 1
ATOM 1552 O O . LEU A 1 199 ? -13.501 3.228 4.571 1.00 98.75 199 LEU A O 1
ATOM 1556 N N . MET A 1 200 ? -14.754 2.201 6.122 1.00 98.69 200 MET A N 1
ATOM 1557 C CA . MET A 1 200 ? -15.125 1.071 5.266 1.00 98.69 200 MET A CA 1
ATOM 1558 C C . MET A 1 200 ? -16.043 1.501 4.113 1.00 98.69 200 MET A C 1
ATOM 1560 O O . MET A 1 200 ? -15.880 1.002 2.996 1.00 98.69 200 MET A O 1
ATOM 1564 N N . GLU A 1 201 ? -16.962 2.442 4.349 1.00 98.62 201 GLU A N 1
ATOM 1565 C CA . GLU A 1 201 ? -17.779 3.064 3.299 1.00 98.62 201 GLU A CA 1
ATOM 1566 C C . GLU A 1 201 ? -16.919 3.832 2.290 1.00 98.62 201 GLU A C 1
ATOM 1568 O O . GLU A 1 201 ? -17.035 3.593 1.086 1.00 98.62 201 GLU A O 1
ATOM 1573 N N . ASP A 1 202 ? -16.003 4.675 2.770 1.00 98.69 202 ASP A N 1
ATOM 1574 C CA . ASP A 1 202 ? -15.114 5.472 1.922 1.00 98.69 202 ASP A CA 1
ATOM 1575 C C . ASP A 1 202 ? -14.209 4.569 1.067 1.00 98.69 202 ASP A C 1
ATOM 1577 O O . ASP A 1 202 ? -14.016 4.814 -0.127 1.00 98.69 202 ASP A O 1
ATOM 1581 N N . ILE A 1 203 ? -13.677 3.484 1.651 1.00 98.75 203 ILE A N 1
ATOM 1582 C CA . ILE A 1 203 ? -12.910 2.482 0.900 1.00 98.75 203 ILE A CA 1
ATOM 1583 C C . ILE A 1 203 ? -13.809 1.822 -0.146 1.00 98.75 203 ILE A C 1
ATOM 1585 O O . ILE A 1 203 ? -13.400 1.709 -1.299 1.00 98.75 203 ILE A O 1
ATOM 1589 N N . ARG A 1 204 ? -15.031 1.400 0.206 1.00 98.50 204 ARG A N 1
ATOM 1590 C CA . ARG A 1 204 ? -15.954 0.779 -0.758 1.00 98.50 204 ARG A CA 1
ATOM 1591 C C . ARG A 1 204 ? -16.273 1.717 -1.923 1.00 98.50 204 ARG A C 1
ATOM 1593 O O . ARG A 1 204 ? -16.236 1.267 -3.070 1.00 98.50 204 ARG A O 1
ATOM 1600 N N . GLU A 1 205 ? -16.562 2.986 -1.656 1.00 98.25 205 GLU A N 1
ATOM 1601 C CA . GLU A 1 205 ? -16.798 3.984 -2.702 1.00 98.25 205 GLU A CA 1
ATOM 1602 C C . GLU A 1 205 ? -15.569 4.124 -3.610 1.00 98.25 205 GLU A C 1
ATOM 1604 O O . GLU A 1 205 ? -15.696 4.105 -4.837 1.00 98.25 205 GLU A O 1
ATOM 1609 N N . ARG A 1 206 ? -14.370 4.171 -3.016 1.00 97.31 206 ARG A N 1
ATOM 1610 C CA . ARG A 1 206 ? -13.102 4.324 -3.737 1.00 97.31 206 ARG A CA 1
ATOM 1611 C C . ARG A 1 206 ? -12.760 3.123 -4.622 1.00 97.31 206 ARG A C 1
ATOM 1613 O O . ARG A 1 206 ? -12.338 3.311 -5.761 1.00 97.31 206 ARG A O 1
ATOM 1620 N N . ILE A 1 207 ? -12.934 1.898 -4.119 1.00 97.88 207 ILE A N 1
ATOM 1621 C CA . ILE A 1 207 ? -12.494 0.672 -4.811 1.00 97.88 207 ILE A CA 1
ATOM 1622 C C . ILE A 1 207 ? -13.561 0.068 -5.738 1.00 97.88 207 ILE A C 1
ATOM 1624 O O . ILE A 1 207 ? -13.269 -0.874 -6.483 1.00 97.88 207 ILE A O 1
ATOM 1628 N N . GLY A 1 208 ? -14.789 0.594 -5.702 1.00 97.94 208 GLY A N 1
ATOM 1629 C CA . GLY A 1 208 ? -15.923 0.102 -6.485 1.00 97.94 208 GLY A CA 1
ATOM 1630 C C . GLY A 1 208 ? -16.451 -1.257 -6.003 1.00 97.94 208 GLY A C 1
ATOM 1631 O O . GLY A 1 208 ? -15.941 -1.818 -5.035 1.00 97.94 208 GLY A O 1
ATOM 1632 N N . PRO A 1 209 ? -17.492 -1.820 -6.643 1.00 96.69 209 PRO A N 1
ATOM 1633 C CA . PRO A 1 209 ? -18.166 -3.036 -6.169 1.00 96.69 209 PRO A CA 1
ATOM 1634 C C . PRO A 1 209 ? -17.380 -4.334 -6.424 1.00 96.69 209 PRO A C 1
ATOM 1636 O O . PRO A 1 209 ? -17.592 -5.317 -5.718 1.00 96.69 209 PRO A O 1
ATOM 1639 N N . ASP A 1 210 ? -16.468 -4.342 -7.399 1.00 95.75 210 ASP A N 1
ATOM 1640 C CA . ASP A 1 210 ? -15.829 -5.574 -7.889 1.00 95.75 210 ASP A CA 1
ATOM 1641 C C . ASP A 1 210 ? -14.582 -5.981 -7.092 1.00 95.75 210 ASP A C 1
ATOM 1643 O O . ASP A 1 210 ? -14.149 -7.135 -7.138 1.00 95.75 210 ASP A O 1
ATOM 1647 N N . ARG A 1 211 ? -13.979 -5.036 -6.362 1.00 97.88 211 ARG A N 1
ATOM 1648 C CA . ARG A 1 211 ? -12.822 -5.303 -5.501 1.00 97.88 211 ARG A CA 1
ATOM 1649 C C . ARG A 1 211 ? -13.279 -5.827 -4.144 1.00 97.88 211 ARG A C 1
ATOM 1651 O O . ARG A 1 211 ? -14.324 -5.437 -3.610 1.00 97.88 211 ARG A O 1
ATOM 1658 N N . LEU A 1 212 ? -12.477 -6.720 -3.575 1.00 98.44 212 LEU A N 1
ATOM 1659 C CA . LEU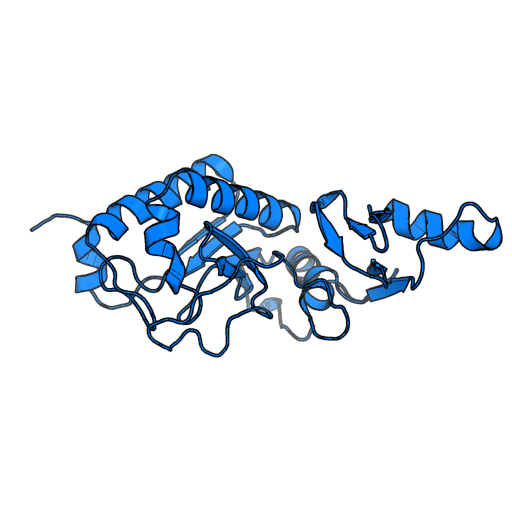 A 1 212 ? -12.757 -7.292 -2.264 1.00 98.44 212 LEU A CA 1
ATOM 1660 C C . LEU A 1 212 ? -12.475 -6.257 -1.163 1.00 98.44 212 LEU A C 1
ATOM 1662 O O . LEU A 1 212 ? -11.513 -5.494 -1.244 1.00 98.44 212 LEU A O 1
ATOM 1666 N N . LEU A 1 213 ? -13.316 -6.254 -0.133 1.00 98.75 213 LEU A N 1
ATOM 1667 C CA . LEU A 1 213 ? -13.117 -5.478 1.088 1.00 98.75 213 LEU A CA 1
ATOM 1668 C C . LEU A 1 213 ? -13.429 -6.384 2.272 1.00 98.75 213 LEU A C 1
ATOM 1670 O O . LEU A 1 213 ? -14.546 -6.898 2.365 1.00 98.75 213 LEU A O 1
ATOM 1674 N N . THR A 1 214 ? -12.448 -6.595 3.139 1.00 98.44 214 THR A N 1
ATOM 1675 C CA . THR A 1 214 ? -12.563 -7.431 4.337 1.00 98.44 214 THR A CA 1
ATOM 1676 C C . THR A 1 214 ? -12.029 -6.689 5.555 1.00 98.44 214 THR A C 1
ATOM 1678 O O . THR A 1 214 ? -11.384 -5.646 5.435 1.00 98.44 214 THR A O 1
ATOM 1681 N N . ALA A 1 215 ? -12.334 -7.209 6.738 1.00 97.38 215 ALA A N 1
ATOM 1682 C CA . ALA A 1 215 ? -11.737 -6.744 7.975 1.00 97.38 215 ALA A CA 1
ATOM 1683 C C . ALA A 1 215 ? -11.602 -7.897 8.969 1.00 97.38 215 ALA A C 1
ATOM 1685 O O . ALA A 1 215 ? -12.421 -8.825 8.973 1.00 97.38 215 ALA A O 1
ATOM 1686 N N . ALA A 1 216 ? -10.588 -7.815 9.824 1.00 94.44 216 ALA A N 1
ATOM 1687 C CA . ALA A 1 216 ? -10.414 -8.719 10.946 1.00 94.44 216 ALA A CA 1
ATOM 1688 C C . ALA A 1 216 ? -11.124 -8.161 12.185 1.00 94.44 216 ALA A C 1
ATOM 1690 O O . ALA A 1 216 ? -11.028 -6.979 12.510 1.00 94.44 216 ALA A O 1
ATOM 1691 N N . PHE A 1 217 ? -11.841 -9.029 12.898 1.00 89.94 217 PHE A N 1
ATOM 1692 C CA . PHE A 1 217 ? -12.583 -8.656 14.097 1.00 89.94 217 PHE A CA 1
ATOM 1693 C C . PHE A 1 217 ? -12.170 -9.505 15.287 1.00 89.94 217 PHE A C 1
ATOM 1695 O O . PHE A 1 217 ? -11.845 -10.689 15.173 1.00 89.94 217 PHE A O 1
ATOM 1702 N N . LYS A 1 218 ? -12.274 -8.905 16.472 1.00 86.62 218 LYS A N 1
ATOM 1703 C CA . LYS A 1 218 ? -12.112 -9.623 17.729 1.00 86.62 218 LYS A CA 1
ATOM 1704 C C . LYS A 1 218 ? -13.201 -10.689 17.864 1.00 86.62 218 LYS A C 1
ATOM 1706 O O . LYS A 1 218 ? -14.384 -10.394 17.743 1.00 86.62 218 LYS A O 1
ATOM 1711 N N . ALA A 1 219 ? -12.822 -11.903 18.251 1.00 87.38 219 ALA A N 1
ATOM 1712 C CA . ALA A 1 219 ? -13.765 -13.002 18.485 1.00 87.38 219 ALA A CA 1
ATOM 1713 C C . ALA A 1 219 ? -14.569 -12.886 19.806 1.00 87.38 219 ALA A C 1
ATOM 1715 O O . ALA A 1 219 ? -15.168 -13.863 20.253 1.00 87.38 219 ALA A O 1
ATOM 1716 N N . VAL A 1 220 ? -14.556 -11.725 20.476 1.00 84.31 220 VAL A N 1
ATOM 1717 C CA . VAL A 1 220 ? -15.252 -11.510 21.757 1.00 84.31 220 VAL A CA 1
ATOM 1718 C C . VAL A 1 220 ? -16.614 -10.860 21.489 1.00 84.31 220 VAL A C 1
ATOM 1720 O O . VAL A 1 220 ? -16.620 -9.730 21.004 1.00 84.31 220 VAL A O 1
ATOM 1723 N N . PRO A 1 221 ? -17.746 -11.493 21.862 1.00 80.56 221 PRO A N 1
ATOM 1724 C CA . PRO A 1 221 ? -19.090 -10.992 21.548 1.00 80.56 221 PRO A CA 1
ATOM 1725 C C . PRO A 1 221 ? -19.334 -9.532 21.943 1.00 80.56 221 PRO A C 1
ATOM 1727 O O . PRO A 1 221 ? -19.779 -8.744 21.119 1.00 80.56 221 PRO A O 1
ATOM 1730 N N . ALA A 1 222 ? -18.922 -9.130 23.149 1.00 75.19 222 ALA A N 1
ATOM 1731 C CA . ALA A 1 222 ? -19.094 -7.754 23.623 1.00 75.19 222 ALA A CA 1
ATOM 1732 C C . ALA A 1 222 ? -18.390 -6.701 22.741 1.00 75.19 222 ALA A C 1
ATOM 1734 O O . ALA A 1 222 ? -18.846 -5.567 22.650 1.00 75.19 222 ALA A O 1
ATOM 1735 N N . ALA A 1 223 ? -17.285 -7.064 22.080 1.00 72.06 223 ALA A N 1
ATOM 1736 C CA . ALA A 1 223 ? -16.585 -6.163 21.164 1.00 72.06 223 ALA A CA 1
ATOM 1737 C C . ALA A 1 223 ? -17.285 -6.046 19.797 1.00 72.06 223 ALA A C 1
ATOM 1739 O O . ALA A 1 223 ? -17.072 -5.062 19.098 1.00 72.06 223 ALA A O 1
ATOM 1740 N N . LEU A 1 224 ? -18.116 -7.028 19.428 1.00 70.75 224 LEU A N 1
ATOM 1741 C CA . LEU A 1 224 ? -18.934 -7.006 18.213 1.00 70.75 224 LEU A CA 1
ATOM 1742 C C . LEU A 1 224 ? -20.248 -6.247 18.451 1.00 70.75 224 LEU A C 1
ATOM 1744 O O . LEU A 1 224 ? -20.661 -5.444 17.619 1.00 70.75 224 LEU A O 1
ATOM 1748 N N . GLU A 1 225 ? -20.878 -6.458 19.609 1.00 70.19 225 GLU A N 1
ATOM 1749 C CA . GLU A 1 225 ? -22.169 -5.857 19.976 1.00 70.19 225 GLU A CA 1
ATOM 1750 C C . GLU A 1 225 ? -22.082 -4.343 20.211 1.00 70.19 225 GLU A C 1
ATOM 1752 O O . GLU A 1 225 ? -23.026 -3.624 19.880 1.00 70.19 225 GLU A O 1
ATOM 1757 N N . ALA A 1 226 ? -20.937 -3.841 20.692 1.00 59.34 226 ALA A N 1
ATOM 1758 C CA . ALA A 1 226 ? -20.699 -2.411 20.906 1.00 59.34 226 ALA A CA 1
ATOM 1759 C C . ALA A 1 226 ? -20.864 -1.557 19.629 1.00 59.34 226 ALA A C 1
ATOM 1761 O O . ALA A 1 226 ? -21.154 -0.369 19.730 1.00 59.34 226 ALA A O 1
ATOM 1762 N N . SER A 1 227 ? -20.753 -2.163 18.439 1.00 52.56 227 SER A N 1
ATOM 1763 C CA . SER A 1 227 ? -21.001 -1.492 17.154 1.00 52.56 227 SER A CA 1
ATOM 1764 C C . SER A 1 227 ? -22.486 -1.288 16.823 1.00 52.56 227 SER A C 1
ATOM 1766 O O . SER A 1 227 ? -22.809 -0.508 15.935 1.00 52.56 227 SER A O 1
ATOM 1768 N N . THR A 1 228 ? -23.405 -1.977 17.512 1.00 47.78 228 THR A N 1
ATOM 1769 C CA . THR A 1 228 ? -24.819 -2.030 17.098 1.00 47.78 228 THR A CA 1
ATOM 1770 C C . THR A 1 228 ? -25.728 -1.038 17.812 1.00 47.78 228 THR A C 1
ATOM 1772 O O . THR A 1 228 ? -26.837 -0.810 17.342 1.00 47.78 228 THR A O 1
ATOM 1775 N N . GLY A 1 229 ? -25.312 -0.442 18.934 1.00 44.75 229 GLY A N 1
ATOM 1776 C CA . GLY A 1 229 ? -26.151 0.507 19.681 1.00 44.75 229 GLY A CA 1
ATOM 1777 C C . GLY A 1 229 ? -27.517 -0.043 20.130 1.00 44.75 229 GLY A C 1
ATOM 1778 O O . GLY A 1 229 ? -28.373 0.736 20.542 1.00 44.75 229 GLY A O 1
ATOM 1779 N N . ILE A 1 230 ? -27.744 -1.361 20.061 1.00 34.88 230 ILE A N 1
ATOM 1780 C CA . ILE A 1 230 ? -28.960 -2.009 20.556 1.00 34.88 230 ILE A CA 1
ATOM 1781 C C . ILE A 1 230 ? -28.669 -2.497 21.977 1.00 34.88 230 ILE A C 1
ATOM 1783 O O . ILE A 1 230 ? -28.219 -3.623 22.184 1.00 34.88 230 ILE A O 1
ATOM 1787 N N . ALA A 1 231 ? -28.918 -1.622 22.948 1.00 33.41 231 ALA A N 1
ATOM 1788 C CA . ALA A 1 231 ? -29.138 -1.977 24.346 1.00 33.41 231 ALA A CA 1
ATOM 1789 C C . ALA A 1 231 ? -30.519 -1.471 24.774 1.00 33.41 231 ALA A C 1
ATOM 1791 O O . ALA A 1 231 ? -30.877 -0.338 24.376 1.00 33.41 231 ALA A O 1
#

Organism: NCBI:txid754436

pLDDT: mean 93.48, std 9.21, range [33.41, 98.81]

InterPro domains:
  IPR001223 Glycoside hydrolase family 18, catalytic domain [PF00704] (125-223)
  IPR001223 Glycoside hydrolase family 18, catalytic domain [PS51910] (30-231)
  IPR017853 Glycoside hydrolase superfamily [SSF51445] (2-222)
  IPR050314 Glycosyl hydrolase family 18 [PTHR11177] (125-219)

Secondary structure (DSSP, 8-state):
----GGG-SEEEEEEEEE-TTS-EEEGGG--TTTTSTT-------SS---TTT--HHHHHH-SEEEESS---SSGGGHHHHHHHHHTTEEEETTEEEETTT--EEPSSEEEEPTTPPP-HHHHHHHHT-EEEEEEE-TTT-TTHHHHHH-HHHHHHHHHHHHHHHHTT-SEEEEE-S-TTT--SS----THHHHHHHHHHHHHHHHH-SSSEEEE---S-HHHHHTTT---

Radius of gyration: 19.44 Å; chains: 1; bounding box: 55×40×54 Å

Foldseek 3Di:
DPDDLQPAQEAEDDAWFAFQLLAIDDPLQQDPVLLDQPDGRHDDHNADQPPVSGCRCCQLFNDWDWAQAQFDPDPVSVVVNCQCVVQQWDDDPQWIARVLLRDTHHDIDTGRDDVGGGHNLVVCVVNNHAYEHEYAAQRRLANLQVLLVDPSSLVNNLVVQVSVVSSVHQAYEYENQDADDDHSRHGHHLVSLVSVVVSQVSNCVSVDDRGDYYYDDDPDVVRVCSSPPPD

Sequence (231 aa):
MNVDMDIYSILNFSFFGVAKDGSMHSGDLRNKSIYQPNAVQEPGPLLHPDVYSSWDFHILWGELEYIHEYPGNEPWQADALAKVKAQGFVKDGRGWKHEPTGIVGQMPIPLKKEGGAPGLIELADQKGVKVMASIGGWSMSKHFPEMAADPVKKERFLKDVDALLALGFHGIDIDWEYPGAGGMNFTGTEADFANFEQLMEDIRERIGPDRLLTAAFKAVPAALEASTGIA